Protein AF-A0A1A2GFK9-F1 (afdb_monomer)

Structure (mmCIF, N/CA/C/O backbone):
data_AF-A0A1A2GFK9-F1
#
_entry.id   AF-A0A1A2GFK9-F1
#
loop_
_atom_site.group_PDB
_atom_site.id
_atom_site.type_symbol
_atom_site.label_atom_id
_atom_site.label_alt_id
_atom_site.label_comp_id
_atom_site.label_asym_id
_atom_site.label_entity_id
_atom_site.label_seq_id
_atom_site.pdbx_PDB_ins_code
_atom_site.Cartn_x
_atom_site.Cartn_y
_atom_site.Cartn_z
_atom_site.occupancy
_atom_site.B_iso_or_equiv
_atom_site.auth_seq_id
_atom_site.auth_comp_id
_atom_site.auth_asym_id
_atom_site.auth_atom_id
_atom_site.pdbx_PDB_model_num
ATOM 1 N N . MET A 1 1 ? -21.439 -13.244 28.074 1.00 65.25 1 MET A N 1
ATOM 2 C CA . MET A 1 1 ? -20.903 -12.608 26.851 1.00 65.25 1 MET A CA 1
ATOM 3 C C . MET A 1 1 ? -19.405 -12.478 27.028 1.00 65.25 1 MET A C 1
ATOM 5 O O . MET A 1 1 ? -18.989 -12.211 28.148 1.00 65.25 1 MET A O 1
ATOM 9 N N . THR A 1 2 ? -18.615 -12.707 25.981 1.00 81.94 2 THR A N 1
ATOM 10 C CA . THR A 1 2 ? -17.167 -12.462 26.024 1.00 81.94 2 THR A CA 1
ATOM 11 C C . THR A 1 2 ? -16.926 -10.950 25.992 1.00 81.94 2 THR A C 1
ATOM 13 O O . THR A 1 2 ? -17.477 -10.298 25.099 1.00 81.94 2 THR A O 1
ATOM 16 N N . PRO A 1 3 ? -16.172 -10.377 26.947 1.00 92.81 3 PRO A N 1
ATOM 17 C CA . PRO A 1 3 ? -15.780 -8.974 26.890 1.00 92.81 3 PRO A CA 1
ATOM 18 C C . PRO A 1 3 ? -15.012 -8.654 25.603 1.00 92.81 3 PRO A C 1
ATOM 20 O O . PRO A 1 3 ? -14.296 -9.499 25.069 1.00 92.81 3 PRO A O 1
ATOM 23 N N . ALA A 1 4 ? -15.174 -7.440 25.095 1.00 95.44 4 ALA A N 1
ATOM 24 C CA . ALA A 1 4 ? -14.410 -6.935 23.963 1.00 95.44 4 ALA A CA 1
ATOM 25 C C . ALA A 1 4 ? -13.026 -6.449 24.413 1.00 95.44 4 ALA A C 1
ATOM 27 O O . ALA A 1 4 ? -12.866 -5.985 25.542 1.00 95.44 4 ALA A O 1
ATOM 28 N N . ASP A 1 5 ? -12.043 -6.480 23.519 1.00 94.12 5 ASP A N 1
ATOM 29 C CA . ASP A 1 5 ? -10.728 -5.887 23.777 1.00 94.12 5 ASP A CA 1
ATOM 30 C C . ASP A 1 5 ? -10.795 -4.365 23.647 1.00 94.12 5 ASP A C 1
ATOM 32 O O . ASP A 1 5 ? -10.234 -3.630 24.460 1.00 94.12 5 ASP A O 1
ATOM 36 N N . VAL A 1 6 ? -11.539 -3.882 22.645 1.00 95.31 6 VAL A N 1
ATOM 37 C CA . VAL A 1 6 ? -11.776 -2.456 22.413 1.00 95.31 6 VAL A CA 1
ATOM 38 C C . VAL A 1 6 ? -13.261 -2.199 22.197 1.00 95.31 6 VAL A C 1
ATOM 40 O O . VAL A 1 6 ? -13.920 -2.876 21.410 1.00 95.31 6 VAL A O 1
ATOM 43 N N . VAL A 1 7 ? -13.782 -1.165 22.851 1.00 95.75 7 VAL A N 1
ATOM 44 C CA . VAL A 1 7 ? -15.099 -0.598 22.545 1.00 95.75 7 VAL A CA 1
ATOM 45 C C . VAL A 1 7 ? -14.921 0.857 22.155 1.00 95.75 7 VAL A C 1
ATOM 47 O O . VAL A 1 7 ? -14.461 1.660 22.962 1.00 95.75 7 VAL A O 1
ATOM 50 N N . VAL A 1 8 ? -15.330 1.221 20.942 1.00 93.31 8 VAL A N 1
ATOM 51 C CA . VAL A 1 8 ? -15.498 2.629 20.568 1.00 93.31 8 VAL A CA 1
ATOM 52 C C . VAL A 1 8 ? -16.952 2.997 20.815 1.00 93.31 8 VAL A C 1
ATOM 54 O O . VAL A 1 8 ? -17.846 2.336 20.293 1.00 93.31 8 VAL A O 1
ATOM 57 N N . ARG A 1 9 ? -17.202 4.039 21.604 1.00 93.62 9 ARG A N 1
ATOM 58 C CA . ARG A 1 9 ? -18.549 4.511 21.951 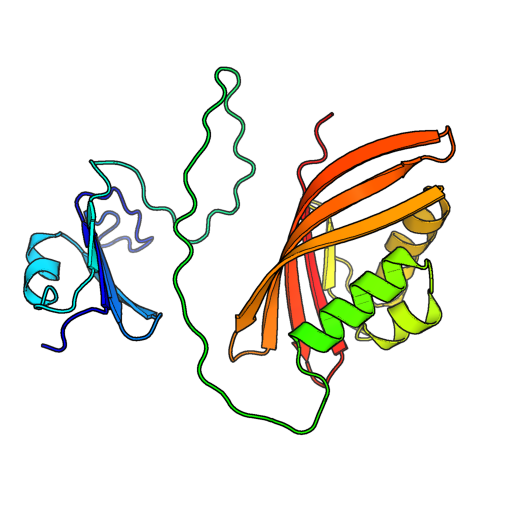1.00 93.62 9 ARG A CA 1
ATOM 59 C C . ARG A 1 9 ? -18.758 5.961 21.556 1.00 93.62 9 ARG A C 1
ATOM 61 O O . ARG A 1 9 ? -17.793 6.669 21.274 1.00 93.62 9 ARG A O 1
ATOM 68 N N . ASN A 1 10 ? -20.013 6.409 21.610 1.00 88.81 10 ASN A N 1
ATOM 69 C CA . ASN A 1 10 ? -20.390 7.785 21.288 1.00 88.81 10 ASN A CA 1
ATOM 70 C C . ASN A 1 10 ? -19.894 8.193 19.887 1.00 88.81 10 ASN A C 1
ATOM 72 O O . ASN A 1 10 ? -19.411 9.299 19.663 1.00 88.81 10 ASN A O 1
ATOM 76 N N . ALA A 1 11 ? -19.940 7.251 18.950 1.00 86.75 11 ALA A N 1
ATOM 77 C CA . ALA A 1 11 ? -19.492 7.425 17.582 1.00 86.75 11 ALA A CA 1
ATOM 78 C C . ALA A 1 11 ? -20.672 7.752 16.665 1.00 86.75 11 ALA A C 1
ATOM 80 O O . ALA A 1 11 ? -21.832 7.516 16.991 1.00 86.75 11 ALA A O 1
ATOM 81 N N . ARG A 1 12 ? -20.377 8.259 15.470 1.00 83.44 12 ARG A N 1
ATOM 82 C CA . ARG A 1 12 ? -21.336 8.272 14.365 1.00 83.44 12 ARG A CA 1
ATOM 83 C C . ARG A 1 12 ? -20.878 7.304 13.283 1.00 83.44 12 ARG A C 1
ATOM 85 O O . ARG A 1 12 ? -20.050 7.687 12.457 1.00 83.44 12 ARG A O 1
ATOM 92 N N . ILE A 1 13 ? -21.417 6.090 13.280 1.00 82.62 13 ILE A N 1
ATOM 93 C CA . ILE A 1 13 ? -21.039 5.009 12.360 1.00 82.62 13 ILE A CA 1
ATOM 94 C C . ILE A 1 13 ? -22.129 4.845 11.301 1.00 82.62 13 ILE A C 1
ATOM 96 O O . ILE A 1 13 ? -23.311 4.804 11.640 1.00 82.62 13 ILE A O 1
ATOM 100 N N . TYR A 1 14 ? -21.741 4.741 10.028 1.00 80.75 14 TYR A N 1
ATOM 101 C CA . TYR A 1 14 ? -22.627 4.256 8.968 1.00 80.75 14 TYR A CA 1
ATOM 102 C C . TYR A 1 14 ? -22.364 2.765 8.744 1.00 80.75 14 TYR A C 1
ATOM 104 O O . TYR A 1 14 ? -21.220 2.355 8.537 1.00 80.75 14 TYR A O 1
ATOM 112 N N . THR A 1 15 ? -23.403 1.943 8.839 1.00 75.75 15 THR A N 1
ATOM 113 C CA . THR A 1 15 ? -23.264 0.478 8.811 1.00 75.75 15 THR A CA 1
ATOM 114 C C . THR A 1 15 ? -23.385 -0.098 7.400 1.00 75.75 15 THR A C 1
ATOM 116 O O . THR A 1 15 ? -22.891 -1.199 7.175 1.00 75.75 15 THR A O 1
ATOM 119 N N . GLY A 1 16 ? -24.025 0.621 6.469 1.00 67.44 16 GLY A N 1
ATOM 120 C CA . GLY A 1 16 ? -24.413 0.105 5.152 1.00 67.44 16 GLY A CA 1
ATOM 121 C C . GLY A 1 16 ? -25.602 -0.867 5.170 1.00 67.44 16 GLY A C 1
ATOM 122 O O . GLY A 1 16 ? -26.035 -1.292 4.106 1.00 67.44 16 GLY A O 1
ATOM 123 N N . ASP A 1 17 ? -26.145 -1.202 6.346 1.00 71.75 17 ASP A N 1
ATOM 124 C CA . ASP A 1 17 ? -27.351 -2.023 6.503 1.00 71.75 17 ASP A CA 1
ATOM 125 C C . ASP A 1 17 ? -28.600 -1.132 6.342 1.00 71.75 17 ASP A C 1
ATOM 127 O O . ASP A 1 17 ? -28.802 -0.239 7.172 1.00 71.75 17 ASP A O 1
ATOM 131 N N . PRO A 1 18 ? -29.464 -1.348 5.329 1.00 69.56 18 PRO A N 1
ATOM 132 C CA . PRO A 1 18 ? -30.690 -0.568 5.157 1.00 69.56 18 PRO A CA 1
ATOM 133 C C . PRO A 1 18 ? -31.637 -0.629 6.362 1.00 69.56 18 PRO A C 1
ATOM 135 O O . PRO A 1 18 ? -32.368 0.328 6.607 1.00 69.56 18 PRO A O 1
ATOM 138 N N . ALA A 1 19 ? -31.628 -1.727 7.127 1.00 77.19 19 ALA A N 1
ATOM 139 C CA . ALA A 1 19 ? -32.468 -1.884 8.311 1.00 77.19 19 ALA A CA 1
ATOM 140 C C . ALA A 1 19 ? -31.928 -1.105 9.520 1.00 77.19 19 ALA A C 1
ATOM 142 O O . ALA A 1 19 ? -32.693 -0.719 10.404 1.00 77.19 19 ALA A O 1
ATOM 143 N N . ARG A 1 20 ? -30.612 -0.872 9.572 1.00 75.31 20 ARG A N 1
ATOM 144 C CA . ARG A 1 20 ? -29.926 -0.177 10.671 1.00 75.31 20 ARG A CA 1
ATOM 145 C C . ARG A 1 20 ? -28.771 0.669 10.141 1.00 75.31 20 ARG A C 1
ATOM 147 O O . ARG A 1 20 ? -27.622 0.359 10.443 1.00 75.31 20 ARG A O 1
ATOM 154 N N . PRO A 1 21 ? -29.034 1.755 9.395 1.00 79.81 21 PRO A N 1
ATOM 155 C CA . PRO A 1 21 ? -28.000 2.498 8.667 1.00 79.81 21 PRO A CA 1
ATOM 156 C C . PRO A 1 21 ? -27.009 3.230 9.579 1.00 79.81 21 PRO A C 1
ATOM 158 O O . PRO A 1 21 ? -25.920 3.600 9.137 1.00 79.81 21 PRO A O 1
ATOM 161 N N . HIS A 1 22 ? -27.361 3.437 10.849 1.00 86.38 22 HIS A N 1
ATOM 162 C CA . HIS A 1 22 ? -26.556 4.170 11.816 1.00 86.38 22 HIS A CA 1
ATOM 163 C C . HIS A 1 22 ? -26.317 3.361 13.088 1.00 86.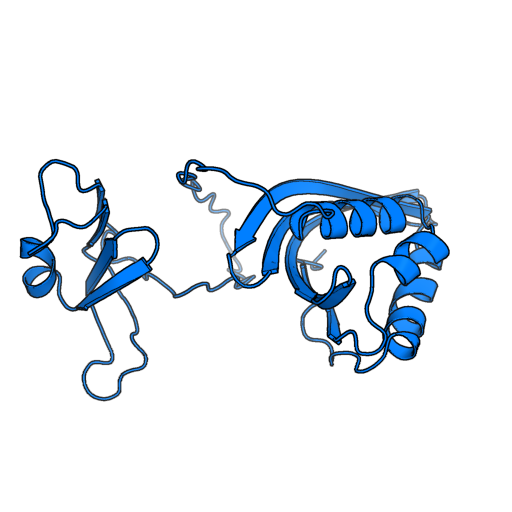38 22 HIS A C 1
ATOM 165 O O . HIS A 1 22 ? -27.209 2.668 13.568 1.00 86.38 22 HIS A O 1
ATOM 171 N N . ALA A 1 23 ? -25.121 3.512 13.652 1.00 90.06 23 ALA A N 1
ATOM 172 C CA . ALA A 1 23 ? -24.728 2.946 14.938 1.00 90.06 23 ALA A CA 1
ATOM 173 C C . ALA A 1 23 ? -23.913 3.966 15.747 1.00 90.06 23 ALA A C 1
ATOM 175 O O . ALA A 1 23 ? -23.316 4.889 15.177 1.00 90.06 23 ALA A O 1
ATOM 176 N N . SER A 1 24 ? -23.893 3.800 17.072 1.00 93.00 24 SER A N 1
ATOM 177 C CA . SER A 1 24 ? -23.182 4.699 17.990 1.00 93.00 24 SER A CA 1
ATOM 178 C C . SER A 1 24 ? -22.017 4.058 18.735 1.00 93.00 24 SER A C 1
ATOM 180 O O . SER A 1 24 ? -21.273 4.756 19.429 1.00 93.00 24 SER A O 1
ATOM 182 N N . ALA A 1 25 ? -21.806 2.756 18.561 1.00 94.69 25 ALA A N 1
ATOM 183 C CA . ALA A 1 25 ? -20.676 2.043 19.117 1.00 94.69 25 ALA A CA 1
ATOM 184 C C . ALA A 1 25 ? -20.242 0.855 18.243 1.00 94.69 25 ALA A C 1
ATOM 186 O O . ALA A 1 25 ? -21.000 0.336 17.419 1.00 94.69 25 ALA A O 1
ATOM 187 N N . VAL A 1 26 ? -19.001 0.419 18.449 1.00 92.88 26 VAL A N 1
ATOM 188 C CA . VAL A 1 26 ? -18.439 -0.809 17.882 1.00 92.88 26 VAL A CA 1
ATOM 189 C C . VAL A 1 26 ? -17.633 -1.549 18.948 1.00 92.88 26 VAL A C 1
ATOM 191 O O . VAL A 1 26 ? -16.878 -0.929 19.698 1.00 92.88 26 VAL A O 1
ATOM 194 N N . ALA A 1 27 ? -17.813 -2.866 19.016 1.00 93.81 27 ALA A N 1
ATOM 195 C CA . ALA A 1 27 ? -17.027 -3.780 19.831 1.00 93.81 27 ALA A CA 1
ATOM 196 C C . ALA A 1 27 ? -16.044 -4.544 18.940 1.00 93.81 27 ALA A C 1
ATOM 198 O O . ALA A 1 27 ? -16.416 -5.018 17.861 1.00 93.81 27 ALA A O 1
ATOM 199 N N . ILE A 1 28 ? -14.800 -4.646 19.399 1.00 92.19 28 ILE A N 1
ATOM 200 C CA . ILE A 1 28 ? -13.711 -5.343 18.725 1.00 92.19 28 ILE A CA 1
ATOM 201 C C . ILE A 1 28 ? -13.166 -6.395 19.687 1.00 92.19 28 ILE A C 1
ATOM 203 O O . ILE A 1 28 ? -12.793 -6.066 20.815 1.00 92.19 28 ILE A O 1
ATOM 207 N N . THR A 1 29 ? -13.121 -7.642 19.239 1.00 88.25 29 THR A N 1
ATOM 208 C CA . THR A 1 29 ? -12.579 -8.779 19.990 1.00 88.25 29 THR A CA 1
ATOM 209 C C . THR A 1 29 ? -11.643 -9.544 19.069 1.00 88.25 29 THR A C 1
ATOM 211 O O . THR A 1 29 ? -12.015 -9.827 17.932 1.00 88.25 29 THR A O 1
ATOM 214 N N . ASP A 1 30 ? -10.441 -9.852 19.540 1.00 85.19 30 ASP A N 1
ATOM 215 C CA . ASP A 1 30 ? -9.380 -10.531 18.796 1.00 85.19 30 ASP A CA 1
ATOM 216 C C . ASP A 1 30 ? -9.088 -9.860 17.439 1.00 85.19 30 ASP A C 1
ATOM 218 O O . ASP A 1 30 ? -9.040 -10.480 16.380 1.00 85.19 30 ASP A O 1
ATOM 222 N N . GLY A 1 31 ? -9.025 -8.522 17.453 1.00 79.56 31 GLY A N 1
ATOM 223 C CA . GLY A 1 31 ? -8.810 -7.700 16.255 1.00 79.56 31 GLY A CA 1
ATOM 224 C C . GLY A 1 31 ? -9.985 -7.648 15.266 1.00 79.56 31 GLY A C 1
ATOM 225 O O . GLY A 1 31 ? -9.900 -6.936 14.267 1.00 79.56 31 GLY A O 1
ATOM 226 N N . GLN A 1 32 ? -11.095 -8.340 15.532 1.00 76.62 32 GLN A N 1
ATOM 227 C CA . GLN A 1 32 ? -12.268 -8.398 14.656 1.00 76.62 32 GLN A CA 1
ATOM 228 C C . GLN A 1 32 ? -13.417 -7.550 15.194 1.00 76.62 32 GLN A C 1
ATOM 230 O O . GLN A 1 32 ? -13.685 -7.531 16.394 1.00 76.62 32 GLN A O 1
ATOM 235 N N . ILE A 1 33 ? -14.156 -6.882 14.304 1.00 87.50 33 ILE A N 1
ATOM 236 C CA . ILE A 1 33 ? -15.403 -6.203 14.676 1.00 87.50 33 ILE A CA 1
ATOM 237 C C . ILE A 1 33 ? -16.456 -7.267 14.998 1.00 87.50 33 ILE A C 1
ATOM 239 O O . ILE A 1 33 ? -16.983 -7.922 14.101 1.00 87.50 33 ILE A O 1
ATOM 243 N N . THR A 1 34 ? -16.789 -7.421 16.277 1.00 88.94 34 THR A N 1
ATOM 244 C CA . THR A 1 34 ? -17.745 -8.433 16.748 1.00 88.94 34 THR A CA 1
ATOM 245 C C . THR A 1 34 ? -19.162 -7.897 16.882 1.00 88.94 34 THR A C 1
ATOM 247 O O . THR A 1 34 ? -20.121 -8.668 16.820 1.00 88.94 34 THR A O 1
ATOM 250 N N . LYS A 1 35 ? -19.326 -6.577 17.038 1.00 89.88 35 LYS A N 1
ATOM 251 C CA . LYS A 1 35 ? -20.646 -5.934 17.062 1.00 89.88 35 LYS A CA 1
ATOM 252 C C . LYS A 1 35 ? -20.580 -4.467 16.659 1.00 89.88 35 LYS A C 1
ATOM 254 O O . LYS A 1 35 ? -19.680 -3.756 17.087 1.00 89.88 35 LYS A O 1
ATOM 259 N N . VAL A 1 36 ? -21.569 -3.999 15.900 1.00 90.75 36 VAL A N 1
ATOM 260 C CA . VAL A 1 36 ? -21.775 -2.581 15.559 1.00 90.75 36 VAL A CA 1
ATOM 261 C C . VAL A 1 36 ? -23.232 -2.248 15.844 1.00 90.75 36 VAL A C 1
ATOM 263 O O . VAL A 1 36 ? -24.116 -2.834 15.226 1.00 90.75 36 VAL A O 1
ATOM 266 N N . ASP A 1 37 ? -23.490 -1.369 16.808 1.00 92.00 37 ASP A N 1
ATOM 267 C CA . ASP A 1 37 ? -24.853 -1.095 17.279 1.00 92.00 37 ASP A CA 1
ATOM 268 C C . ASP A 1 37 ? -24.912 0.211 18.095 1.00 92.00 37 ASP A C 1
ATOM 270 O O . ASP A 1 37 ? -23.973 1.013 18.089 1.00 92.00 37 ASP A O 1
ATOM 274 N N . SER A 1 38 ? -26.012 0.453 18.803 1.00 93.19 38 SER A N 1
ATOM 275 C CA . SER A 1 38 ? -26.069 1.473 19.843 1.00 93.19 38 SER A CA 1
ATOM 276 C C . SER A 1 38 ? -25.113 1.146 21.002 1.00 93.19 38 SER A C 1
ATOM 278 O O . SER A 1 38 ? -24.772 -0.016 21.250 1.00 93.19 38 SER A O 1
ATOM 280 N N . TYR A 1 39 ? -24.672 2.166 21.744 1.00 90.94 39 TYR A N 1
ATOM 281 C CA . TYR A 1 39 ? -23.835 1.937 22.923 1.00 90.94 39 TYR A CA 1
ATOM 282 C C . TYR A 1 39 ? -24.558 1.103 23.983 1.00 90.94 39 TYR A C 1
ATOM 284 O O . TYR A 1 39 ? -23.930 0.265 24.614 1.00 90.94 39 TYR A O 1
ATOM 292 N N . GLU A 1 40 ? -25.870 1.248 24.140 1.00 94.31 40 GLU A N 1
ATOM 293 C CA . GLU A 1 40 ? -26.672 0.450 25.074 1.00 94.31 40 GLU A CA 1
ATOM 294 C C . GLU A 1 40 ? -26.600 -1.046 24.737 1.00 94.31 40 GLU A C 1
ATOM 296 O O . GLU A 1 40 ? -26.471 -1.883 25.628 1.00 94.31 40 GLU A O 1
ATOM 301 N N . ALA A 1 41 ? -26.607 -1.387 23.446 1.00 91.12 41 ALA A N 1
ATOM 302 C CA . ALA A 1 41 ? -26.488 -2.762 22.972 1.00 91.12 41 ALA A CA 1
ATOM 303 C C . ALA A 1 41 ? -25.053 -3.322 23.057 1.00 91.12 41 ALA A C 1
ATOM 305 O O . ALA A 1 41 ? -24.870 -4.545 22.987 1.00 91.12 41 ALA A O 1
ATOM 306 N N . ILE A 1 42 ? -24.047 -2.450 23.188 1.00 94.38 42 ILE A N 1
ATOM 307 C CA . ILE A 1 42 ? -22.618 -2.791 23.286 1.00 94.38 42 ILE A CA 1
ATOM 308 C C . ILE A 1 42 ? -22.087 -2.706 24.723 1.00 94.38 42 ILE A C 1
ATOM 310 O O . ILE A 1 42 ? -21.125 -3.394 25.046 1.00 94.38 42 ILE A O 1
ATOM 314 N N . ALA A 1 43 ? -22.732 -1.958 25.617 1.00 93.81 43 ALA A N 1
ATOM 315 C CA . ALA A 1 43 ? -22.343 -1.829 27.020 1.00 93.81 43 ALA A CA 1
ATOM 316 C C . ALA A 1 43 ? -22.105 -3.182 27.730 1.00 93.81 43 ALA A C 1
ATOM 318 O O . ALA A 1 43 ? -21.133 -3.268 28.477 1.00 93.81 43 ALA A O 1
ATOM 319 N N . PRO A 1 44 ? -22.869 -4.266 27.456 1.00 95.31 44 PRO A N 1
ATOM 320 C CA . PRO A 1 44 ? -22.602 -5.588 28.037 1.00 95.31 44 PRO A CA 1
ATOM 321 C C . PRO A 1 44 ? -21.276 -6.246 27.618 1.00 95.31 44 PRO A C 1
ATOM 323 O O . PRO A 1 44 ? -20.882 -7.245 28.212 1.00 95.31 44 PRO A O 1
ATOM 326 N N . TYR A 1 45 ? -20.610 -5.730 26.582 1.00 92.50 45 TYR A N 1
ATOM 327 C CA . TYR A 1 45 ? -19.309 -6.207 26.105 1.00 92.50 45 TYR A CA 1
ATOM 328 C C . TYR A 1 45 ? -18.140 -5.483 26.788 1.00 92.50 45 TYR A C 1
ATOM 330 O O . TYR A 1 45 ? -16.992 -5.843 26.551 1.00 92.50 45 TYR A O 1
ATOM 338 N N . VAL A 1 46 ? -18.402 -4.471 27.622 1.00 95.31 46 VAL A N 1
ATOM 339 C CA . VAL A 1 46 ? -17.366 -3.772 28.389 1.00 95.31 46 VAL A CA 1
ATOM 340 C C . VAL A 1 46 ? -17.072 -4.561 29.665 1.00 95.31 46 VAL A C 1
ATOM 342 O O . VAL A 1 46 ? -17.901 -4.618 30.571 1.00 95.31 46 VAL A O 1
ATOM 345 N N . GLY A 1 47 ? -15.892 -5.175 29.728 1.00 93.56 47 GLY A N 1
ATOM 346 C CA . GLY A 1 47 ? -15.339 -5.819 30.920 1.00 93.5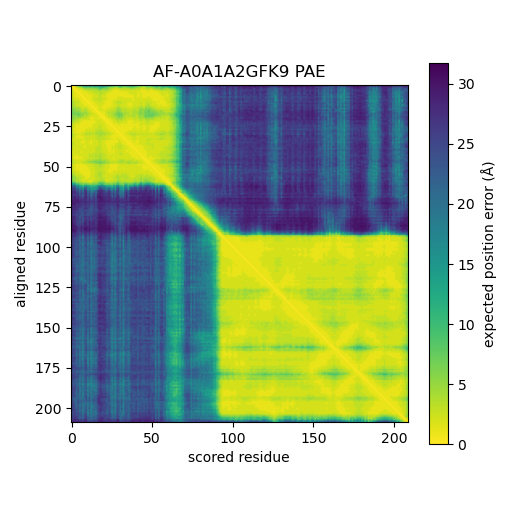6 47 GLY A CA 1
ATOM 347 C C . GLY A 1 47 ? -14.152 -5.048 31.500 1.00 93.56 47 GLY A C 1
ATOM 348 O O . GLY A 1 47 ? -13.762 -4.002 30.986 1.00 93.56 47 GLY A O 1
ATOM 349 N N . GLU A 1 48 ? -13.549 -5.585 32.562 1.00 93.00 48 GLU A N 1
ATOM 350 C CA . GLU A 1 48 ? -12.426 -4.947 33.274 1.00 93.00 48 GLU A CA 1
ATOM 351 C C . GLU A 1 48 ? -11.196 -4.699 32.386 1.00 93.00 48 GLU A C 1
ATOM 353 O O . GLU A 1 48 ? -10.485 -3.715 32.576 1.00 93.00 48 GLU A O 1
ATOM 358 N N . SER A 1 49 ? -10.958 -5.565 31.397 1.00 91.56 49 SER A N 1
ATOM 359 C CA . SER A 1 49 ? -9.841 -5.458 30.450 1.00 91.56 49 SER A CA 1
ATOM 360 C C . SER A 1 49 ? -10.180 -4.690 29.169 1.00 91.56 49 SER A C 1
ATOM 362 O O . SER A 1 49 ? -9.302 -4.491 28.331 1.00 91.56 49 SER A O 1
ATOM 364 N N . THR A 1 50 ? -11.433 -4.264 28.986 1.00 95.94 50 THR A N 1
ATOM 365 C CA . THR A 1 50 ? -11.866 -3.594 27.759 1.00 95.94 50 THR A CA 1
ATOM 366 C C . THR A 1 50 ? -11.332 -2.170 27.709 1.00 95.94 50 THR A C 1
ATOM 368 O O . THR A 1 50 ? -11.668 -1.321 28.538 1.00 95.94 50 THR A O 1
ATOM 371 N N . ARG A 1 51 ? -10.572 -1.848 26.665 1.00 95.88 51 ARG A N 1
ATOM 372 C CA . ARG A 1 51 ? -10.189 -0.469 26.376 1.00 95.88 51 ARG A CA 1
ATOM 373 C C . ARG A 1 51 ? -11.367 0.273 25.752 1.00 95.88 51 ARG A C 1
ATOM 375 O O . ARG A 1 51 ? -11.743 0.028 24.607 1.00 95.88 51 ARG A O 1
ATOM 382 N N . VAL A 1 52 ? -11.922 1.231 26.484 1.00 94.94 52 VAL A N 1
ATOM 383 C CA . VAL A 1 52 ? -13.014 2.075 25.982 1.00 94.94 52 VAL A CA 1
ATOM 384 C C . VAL A 1 52 ? -12.453 3.349 25.350 1.00 94.94 52 VAL A C 1
ATOM 386 O O . VAL A 1 52 ? -11.713 4.099 25.983 1.00 94.94 52 VAL A O 1
ATOM 389 N N . ILE A 1 53 ? -12.830 3.610 24.101 1.00 90.00 53 ILE A N 1
ATOM 390 C CA . ILE A 1 53 ? -12.502 4.819 23.343 1.00 90.00 53 ILE A CA 1
ATOM 391 C C . ILE A 1 53 ? -13.785 5.632 23.177 1.00 90.00 53 ILE A C 1
ATOM 393 O O . ILE A 1 53 ? -14.757 5.171 22.580 1.00 90.00 53 ILE A O 1
ATOM 397 N N . ASP A 1 54 ? -13.800 6.855 23.696 1.00 88.62 54 ASP A N 1
ATOM 398 C CA . ASP A 1 54 ? -14.915 7.778 23.495 1.00 88.62 54 ASP A CA 1
ATOM 399 C C . ASP A 1 54 ? -14.688 8.604 22.226 1.00 88.62 54 ASP A C 1
ATOM 401 O O . ASP A 1 54 ? -13.758 9.407 22.154 1.00 88.62 54 ASP A O 1
ATOM 405 N N . ALA A 1 55 ? -15.534 8.412 21.216 1.00 78.00 55 ALA A N 1
ATOM 406 C CA . ALA A 1 55 ? -15.443 9.149 19.963 1.00 78.00 55 ALA A CA 1
ATOM 407 C C . ALA A 1 55 ? -16.024 10.571 20.057 1.00 78.00 55 ALA A C 1
ATOM 409 O O . ALA A 1 55 ? -15.899 11.325 19.097 1.00 78.00 55 ALA A O 1
ATOM 410 N N . GLN A 1 56 ? -16.633 10.976 21.181 1.00 84.94 56 GLN A N 1
ATOM 411 C CA . GLN A 1 56 ? -17.121 12.345 21.413 1.00 84.94 56 GLN A CA 1
ATOM 412 C C . GLN A 1 56 ? -18.081 12.865 20.322 1.00 84.94 56 GLN A C 1
ATOM 414 O O . GLN A 1 56 ? -18.009 14.018 19.899 1.00 84.94 56 GLN A O 1
ATOM 419 N N . GLY A 1 57 ? -18.951 12.001 19.802 1.00 76.31 57 GLY A N 1
ATOM 420 C CA . GLY A 1 57 ? -19.876 12.305 18.708 1.00 76.31 57 GLY A CA 1
ATOM 421 C C . GLY A 1 57 ? -19.214 12.410 17.328 1.00 76.31 57 GLY A C 1
ATOM 422 O O . GLY A 1 57 ? -19.874 12.790 16.353 1.00 76.31 57 GLY A O 1
ATOM 423 N N . ARG A 1 58 ? -17.918 12.101 17.206 1.00 64.88 58 ARG A N 1
ATOM 424 C CA . ARG A 1 58 ? -17.187 12.128 15.932 1.00 64.88 58 ARG A CA 1
ATOM 425 C C . ARG A 1 58 ? -17.518 10.895 15.094 1.00 64.88 58 ARG A C 1
ATOM 427 O O . ARG A 1 58 ? -17.972 9.860 15.588 1.00 64.88 58 ARG A O 1
ATOM 434 N N . ARG A 1 59 ? -17.339 11.028 13.781 1.00 76.56 59 ARG A N 1
ATOM 435 C CA . ARG A 1 59 ? -17.605 9.949 12.830 1.00 76.56 59 ARG A CA 1
ATOM 436 C C . ARG A 1 59 ? -16.503 8.894 12.910 1.00 76.56 59 ARG A C 1
ATOM 438 O O . ARG A 1 59 ? -15.328 9.231 12.862 1.00 76.56 59 ARG A O 1
ATOM 445 N N . VAL A 1 60 ? -16.911 7.632 12.989 1.00 69.69 60 VAL A N 1
ATOM 446 C CA . VAL A 1 60 ? -16.033 6.476 12.793 1.00 69.69 60 VAL A CA 1
ATOM 447 C C . VAL A 1 60 ? -16.332 5.950 11.399 1.00 69.69 60 VAL A C 1
ATOM 449 O O . VAL A 1 60 ? -17.460 5.537 11.119 1.00 69.69 60 VAL A O 1
ATOM 452 N N . VAL A 1 61 ? -15.346 6.031 10.511 1.00 65.12 61 VAL A N 1
ATOM 453 C CA . VAL A 1 61 ? -15.468 5.534 9.140 1.00 65.12 61 VAL A CA 1
ATOM 454 C C . VAL A 1 61 ? -14.722 4.213 9.038 1.00 65.12 61 VAL A C 1
ATOM 456 O O . VAL A 1 61 ? -13.620 4.083 9.568 1.00 65.12 61 VAL A O 1
ATOM 459 N N . ARG A 1 62 ? -15.324 3.221 8.373 1.00 54.84 62 ARG A N 1
ATOM 460 C CA . ARG A 1 62 ? -14.611 1.985 8.034 1.00 54.84 62 ARG A CA 1
ATOM 461 C C . ARG A 1 62 ? -13.477 2.340 7.091 1.00 54.84 62 ARG A C 1
ATOM 463 O O . ARG A 1 62 ? -13.779 2.760 5.981 1.00 54.84 62 ARG A O 1
ATOM 470 N N . GLY A 1 63 ? -12.233 2.163 7.544 1.00 52.19 63 GLY A N 1
ATOM 471 C CA . GLY A 1 63 ? -11.036 2.137 6.699 1.00 52.19 63 GLY A CA 1
ATOM 472 C C . GLY A 1 63 ? -11.053 3.145 5.556 1.00 52.19 63 GLY A C 1
ATOM 473 O O . GLY A 1 63 ? -10.754 2.782 4.424 1.00 52.19 63 GLY A O 1
ATOM 474 N N . LEU A 1 64 ? -11.467 4.382 5.834 1.00 44.09 64 LEU A N 1
ATOM 475 C CA . LEU A 1 64 ? -11.403 5.446 4.853 1.00 44.09 64 LEU A CA 1
ATOM 476 C C . LEU A 1 64 ? -9.988 5.984 4.931 1.00 44.09 64 LEU A C 1
ATOM 478 O O . LEU A 1 64 ? -9.688 6.854 5.746 1.00 44.09 64 LEU A O 1
ATOM 482 N N . ASN A 1 65 ? -9.113 5.425 4.108 1.00 50.22 65 ASN A N 1
ATOM 483 C CA . ASN A 1 65 ? -7.941 6.164 3.691 1.00 50.22 65 ASN A CA 1
ATOM 484 C C . ASN A 1 65 ? -8.399 7.162 2.619 1.00 50.22 65 ASN A C 1
ATOM 486 O O . ASN A 1 65 ? -8.161 6.963 1.433 1.00 50.22 65 ASN A O 1
ATOM 490 N N . ASP A 1 66 ? -9.169 8.170 3.039 1.00 45.53 66 ASP A N 1
ATOM 491 C CA . ASP A 1 66 ? -9.423 9.332 2.199 1.00 45.53 66 ASP A CA 1
ATOM 492 C C . ASP A 1 66 ? -8.317 10.337 2.490 1.00 45.53 66 ASP A C 1
ATOM 494 O O . ASP A 1 66 ? -8.215 10.889 3.589 1.00 45.53 66 ASP A O 1
ATOM 498 N N . SER A 1 67 ? -7.565 10.665 1.451 1.00 38.84 67 SER A N 1
ATOM 499 C CA . SER A 1 67 ? -6.970 11.981 1.271 1.00 38.84 67 SER A CA 1
ATOM 500 C C . SER A 1 67 ? -8.090 13.032 1.115 1.00 38.84 67 SER A C 1
ATOM 502 O O . SER A 1 67 ? -8.307 13.601 0.046 1.00 38.84 67 SER A O 1
ATOM 504 N N . LEU A 1 68 ? -8.865 13.278 2.183 1.00 39.44 68 LEU A N 1
ATOM 505 C CA . LEU A 1 68 ? -9.948 14.266 2.186 1.00 39.44 68 LEU A CA 1
ATOM 506 C C . LEU A 1 68 ? -9.384 15.661 2.486 1.00 39.44 68 LEU A C 1
ATOM 508 O O . LEU A 1 68 ? -8.965 15.956 3.605 1.00 39.44 68 LEU A O 1
ATOM 512 N N . ARG A 1 69 ? -9.418 16.545 1.484 1.00 35.06 69 ARG A N 1
ATOM 513 C CA . ARG A 1 69 ? -9.053 17.961 1.625 1.00 35.06 69 ARG A CA 1
ATOM 514 C C . ARG A 1 69 ? -10.054 18.714 2.511 1.00 35.06 69 ARG A C 1
ATOM 516 O O . ARG A 1 69 ? -11.245 18.747 2.210 1.00 35.06 69 ARG A O 1
ATOM 523 N N . PHE A 1 70 ? -9.545 19.439 3.508 1.00 28.38 70 PHE A N 1
ATOM 524 C CA . PHE A 1 70 ? -10.168 20.669 4.003 1.00 28.38 70 PHE A CA 1
ATOM 525 C C . PHE A 1 70 ? -9.349 21.849 3.470 1.00 28.38 70 PHE A C 1
ATOM 527 O O . PHE A 1 70 ? -8.162 21.975 3.767 1.00 28.38 70 PHE A O 1
ATOM 534 N N . VAL A 1 71 ? -9.964 22.725 2.672 1.00 40.91 71 VAL A N 1
ATOM 535 C CA . VAL A 1 71 ? -9.380 24.043 2.394 1.00 40.91 71 VAL A CA 1
ATOM 536 C C . VAL A 1 71 ? -9.590 24.876 3.656 1.00 40.91 71 VAL A C 1
ATOM 538 O O . VAL A 1 71 ? -10.670 25.417 3.875 1.00 40.91 71 VAL A O 1
ATOM 541 N N . GLY A 1 72 ? -8.564 24.916 4.506 1.00 35.00 72 GLY A N 1
ATOM 542 C CA . GLY A 1 72 ? -8.500 25.767 5.693 1.00 35.00 72 GLY A CA 1
ATOM 543 C C . GLY A 1 72 ? -8.269 25.002 6.997 1.00 35.00 72 GLY A C 1
ATOM 544 O O . GLY A 1 72 ? -9.182 24.371 7.521 1.00 35.00 72 GLY A O 1
ATOM 545 N N . GLY A 1 73 ? -7.064 25.155 7.553 1.00 30.80 73 GLY A N 1
ATOM 546 C CA . GLY A 1 73 ? -6.727 24.789 8.932 1.00 30.80 73 GLY A CA 1
ATOM 547 C C . GLY A 1 73 ? -5.951 23.480 9.056 1.00 30.80 73 GLY A C 1
ATOM 548 O O . GLY A 1 73 ? -6.464 22.405 8.769 1.00 30.80 73 GLY A O 1
ATOM 549 N N . HIS A 1 74 ? -4.704 23.579 9.515 1.00 32.28 74 HIS A N 1
ATOM 550 C CA . HIS A 1 74 ? -3.884 22.430 9.887 1.00 32.28 74 HIS A CA 1
ATOM 551 C C . HIS A 1 74 ? -4.528 21.721 11.086 1.00 32.28 74 HIS A C 1
ATOM 553 O O . HIS A 1 74 ? -4.765 22.357 12.114 1.00 32.28 74 HIS A O 1
ATOM 559 N N . TYR A 1 75 ? -4.755 20.411 10.988 1.00 35.34 75 TYR A N 1
ATOM 560 C CA . TYR A 1 75 ? -5.122 19.582 12.133 1.00 35.34 75 TYR A CA 1
ATOM 561 C C . TYR A 1 75 ? -4.255 18.326 12.166 1.00 35.34 75 TYR A C 1
ATOM 563 O O . TYR A 1 75 ? -4.267 17.515 11.247 1.00 35.34 75 TYR A O 1
ATOM 571 N N . GLN A 1 76 ? -3.500 18.181 13.252 1.00 31.83 76 GLN A N 1
ATOM 572 C CA . GLN A 1 76 ? -2.692 17.008 13.554 1.00 31.83 76 GLN A CA 1
ATOM 573 C C . GLN A 1 76 ? -3.551 16.028 14.362 1.00 31.83 76 GLN A C 1
ATOM 575 O O . GLN A 1 76 ? -4.027 16.365 15.448 1.00 31.83 76 GLN A O 1
ATOM 580 N N . PHE A 1 77 ? -3.777 14.824 13.836 1.00 33.12 77 PHE A N 1
ATOM 581 C CA . PHE A 1 77 ? -4.437 13.752 14.580 1.00 33.12 77 PHE A CA 1
ATOM 582 C C . PHE A 1 77 ? -3.386 12.910 15.318 1.00 33.12 77 PHE A C 1
ATOM 584 O O . PHE A 1 77 ? -2.411 12.489 14.697 1.00 33.12 77 PHE A O 1
ATOM 591 N N . PRO A 1 78 ? -3.561 12.614 16.617 1.00 28.12 78 PRO A N 1
ATOM 592 C CA . PRO A 1 78 ? -2.764 11.588 17.270 1.00 28.12 78 PRO A CA 1
ATOM 593 C C . PRO A 1 78 ? -3.215 10.206 16.778 1.00 28.12 78 PRO A C 1
ATOM 595 O O . PRO A 1 78 ? -4.353 9.791 17.013 1.00 28.12 78 PRO A O 1
ATOM 598 N N . VAL A 1 79 ? -2.317 9.494 16.097 1.00 33.38 79 VAL A N 1
ATOM 599 C CA . VAL A 1 79 ? -2.481 8.076 15.757 1.00 33.38 79 VAL A CA 1
ATOM 600 C C . VAL A 1 79 ? -2.229 7.258 17.024 1.00 33.38 79 VAL A C 1
ATOM 602 O O . VAL A 1 79 ? -1.154 7.317 17.615 1.00 33.38 79 VAL A O 1
ATOM 605 N N . LEU A 1 80 ? -3.234 6.505 17.468 1.00 27.22 80 LEU A N 1
ATOM 606 C CA . LEU A 1 80 ? -3.085 5.513 18.530 1.00 27.22 80 LEU A CA 1
ATOM 607 C C . LEU A 1 80 ? -2.667 4.184 17.896 1.00 27.22 80 LEU A C 1
ATOM 609 O O . LEU A 1 80 ? -3.519 3.408 17.472 1.00 27.22 80 LEU A O 1
ATOM 613 N N . SER A 1 81 ? -1.363 3.916 17.847 1.00 32.59 81 SER A N 1
ATOM 614 C CA . SER A 1 81 ? -0.832 2.592 17.527 1.00 32.59 81 SER A CA 1
ATOM 615 C C . SER A 1 81 ? -0.981 1.676 18.744 1.00 32.59 81 SER A C 1
ATOM 617 O O . SER A 1 81 ? -0.556 1.994 19.856 1.00 32.59 81 SER A O 1
ATOM 619 N N . THR A 1 82 ? -1.673 0.548 18.591 1.00 31.92 82 THR A N 1
ATOM 620 C CA . THR A 1 82 ? -1.580 -0.576 19.539 1.00 31.92 82 THR A CA 1
ATOM 621 C C . THR A 1 82 ? -2.170 -1.832 18.915 1.00 31.92 82 THR A C 1
ATOM 623 O O . THR A 1 82 ? -3.363 -2.067 19.045 1.00 31.92 82 THR A O 1
ATOM 626 N N . LEU A 1 83 ? -1.322 -2.652 18.292 1.00 32.84 83 LEU A N 1
ATOM 627 C CA . LEU A 1 83 ? -1.483 -4.106 18.237 1.00 32.84 83 LEU A CA 1
ATOM 628 C C . LEU A 1 83 ? -0.085 -4.731 18.332 1.00 32.84 83 LEU A C 1
ATOM 630 O O . LEU A 1 83 ? 0.822 -4.361 17.592 1.00 32.84 83 LEU A O 1
ATOM 634 N N . ARG A 1 84 ? 0.094 -5.605 19.327 1.00 38.34 84 ARG A N 1
ATOM 635 C CA . ARG A 1 84 ? 1.300 -6.412 19.545 1.00 38.34 84 ARG A CA 1
ATOM 636 C C . ARG A 1 84 ? 1.177 -7.715 18.755 1.00 38.34 84 ARG A C 1
ATOM 638 O O . ARG A 1 84 ? 0.115 -8.328 18.762 1.00 38.34 84 ARG A O 1
ATOM 645 N N . GLU A 1 85 ? 2.279 -8.127 18.138 1.00 43.66 85 GLU A N 1
ATOM 646 C CA . GLU A 1 85 ? 2.452 -9.396 17.419 1.00 43.66 85 GLU A CA 1
ATOM 647 C C . GLU A 1 85 ? 2.380 -10.642 18.317 1.00 43.66 85 GLU A C 1
ATOM 649 O O . GLU A 1 85 ? 2.725 -10.604 19.501 1.00 43.66 85 GLU A O 1
ATOM 654 N N . SER A 1 86 ? 2.013 -11.782 17.714 1.00 31.72 86 SER A N 1
ATOM 655 C CA . SER A 1 86 ? 2.262 -13.143 18.222 1.00 31.72 86 SER A CA 1
ATOM 656 C C . SER A 1 86 ? 2.390 -14.168 17.066 1.00 31.72 86 SER A C 1
ATOM 658 O O . SER A 1 86 ? 1.403 -14.687 16.565 1.00 31.72 86 SER A O 1
ATOM 660 N N . THR A 1 87 ? 3.640 -14.387 16.639 1.00 39.09 87 THR A N 1
ATOM 661 C CA . THR A 1 87 ? 4.361 -15.570 16.084 1.00 39.09 87 THR A CA 1
ATOM 662 C C . THR A 1 87 ? 3.609 -16.797 15.488 1.00 39.09 87 THR A C 1
ATOM 664 O O . THR A 1 87 ? 2.914 -17.490 16.219 1.00 39.09 87 THR A O 1
ATOM 667 N N . MET A 1 88 ? 3.917 -17.238 14.241 1.00 31.25 88 MET A N 1
ATOM 668 C CA . MET A 1 88 ? 4.970 -18.244 13.894 1.00 31.25 88 MET A CA 1
ATOM 669 C C . MET A 1 88 ? 4.877 -18.857 12.457 1.00 31.25 88 MET A C 1
ATOM 671 O O . MET A 1 88 ? 3.958 -19.599 12.136 1.00 31.25 88 MET A O 1
ATOM 675 N N . ARG A 1 89 ? 5.928 -18.586 11.659 1.00 38.94 89 ARG A N 1
ATOM 676 C CA . ARG A 1 89 ? 6.627 -19.335 10.573 1.00 38.94 89 ARG A CA 1
ATOM 677 C C . ARG A 1 89 ? 5.892 -20.305 9.616 1.00 38.94 89 ARG A C 1
ATOM 679 O O . ARG A 1 89 ? 5.691 -21.478 9.921 1.00 38.94 89 ARG A O 1
ATOM 686 N N . THR A 1 90 ? 5.832 -19.888 8.351 1.00 36.97 90 THR A N 1
ATOM 687 C CA . THR A 1 90 ? 6.045 -20.727 7.153 1.00 36.97 90 THR A CA 1
ATOM 688 C C . THR A 1 90 ? 7.457 -20.487 6.598 1.00 36.97 90 THR A C 1
ATOM 690 O O . THR A 1 90 ? 7.985 -19.380 6.669 1.00 36.97 90 THR A O 1
ATOM 693 N N . VAL A 1 91 ? 8.117 -21.538 6.097 1.00 43.31 91 VAL A N 1
ATOM 694 C CA . VAL A 1 91 ? 9.470 -21.466 5.511 1.00 43.31 91 VAL A CA 1
ATOM 695 C C . VAL A 1 91 ? 9.353 -20.975 4.064 1.00 43.31 91 VAL A C 1
ATOM 697 O O . VAL A 1 91 ? 9.198 -21.758 3.135 1.00 43.31 91 VAL A O 1
ATOM 700 N N . GLY A 1 92 ? 9.367 -19.655 3.915 1.00 54.44 92 GLY A N 1
ATOM 701 C CA . GLY A 1 92 ? 9.367 -18.862 2.683 1.00 54.44 92 GLY A CA 1
ATOM 702 C C . GLY A 1 92 ? 9.469 -17.380 3.078 1.00 54.44 92 GLY A C 1
ATOM 703 O O . GLY A 1 92 ? 9.241 -17.073 4.253 1.00 54.44 92 GLY A O 1
ATOM 704 N N . PRO A 1 93 ? 9.861 -16.453 2.185 1.00 68.25 93 PRO A N 1
ATOM 705 C CA . PRO A 1 93 ? 9.837 -15.035 2.536 1.00 68.25 93 PRO A CA 1
ATOM 706 C C . PRO A 1 93 ? 8.394 -14.641 2.884 1.00 68.25 93 PRO A C 1
ATOM 708 O O . PRO A 1 93 ? 7.459 -15.022 2.178 1.00 68.25 93 PRO A O 1
ATOM 711 N N . SER A 1 94 ? 8.199 -13.936 4.000 1.00 88.44 94 SER A N 1
ATOM 712 C CA . SER A 1 94 ? 6.865 -13.462 4.375 1.00 88.44 94 SER A CA 1
ATOM 713 C C . SER A 1 94 ? 6.332 -12.486 3.315 1.00 88.44 94 SER A C 1
ATOM 715 O O . SER A 1 94 ? 7.139 -11.828 2.648 1.00 88.44 94 SER A O 1
ATOM 717 N N . PRO A 1 95 ? 5.005 -12.344 3.153 1.00 92.25 95 PRO A N 1
ATOM 718 C CA . PRO A 1 95 ? 4.407 -11.295 2.330 1.00 92.25 95 PRO A CA 1
ATOM 719 C C . PRO A 1 95 ? 5.034 -9.916 2.566 1.00 92.25 95 PRO A C 1
ATOM 721 O O . PRO A 1 95 ? 5.436 -9.254 1.609 1.00 92.25 95 PRO A O 1
ATOM 724 N N . ALA A 1 96 ? 5.212 -9.508 3.829 1.00 91.62 96 ALA A N 1
ATOM 725 C CA . ALA A 1 96 ? 5.890 -8.254 4.156 1.00 91.62 96 ALA A CA 1
ATOM 726 C C . ALA A 1 96 ? 7.359 -8.227 3.692 1.00 91.62 96 ALA A C 1
ATOM 728 O O . ALA A 1 96 ? 7.851 -7.184 3.269 1.00 91.62 96 ALA A O 1
ATOM 729 N N . GLY A 1 97 ? 8.060 -9.364 3.739 1.00 94.94 97 GLY A N 1
ATOM 730 C CA . GLY A 1 97 ? 9.420 -9.503 3.218 1.00 94.94 97 GLY A CA 1
ATOM 731 C C . GLY A 1 97 ? 9.496 -9.285 1.706 1.00 94.94 97 GLY A C 1
ATOM 732 O O . GLY A 1 97 ? 10.347 -8.529 1.252 1.00 94.94 97 GLY A O 1
ATOM 733 N N . ILE A 1 98 ? 8.567 -9.866 0.942 1.00 96.56 98 ILE A N 1
ATOM 734 C CA . ILE A 1 98 ? 8.483 -9.686 -0.519 1.00 96.56 98 ILE A CA 1
ATOM 735 C C . ILE A 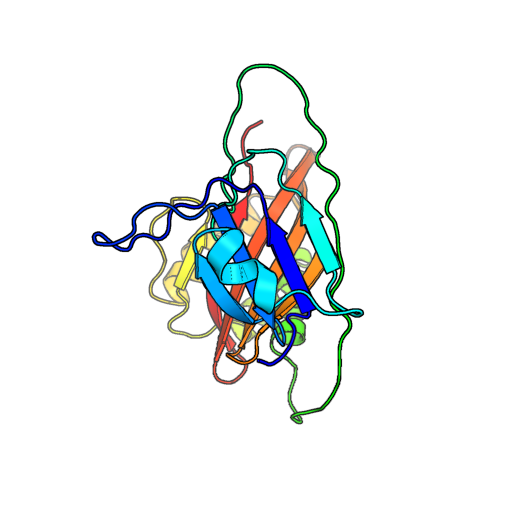1 98 ? 8.193 -8.224 -0.867 1.00 96.56 98 ILE A C 1
ATOM 737 O O . ILE A 1 98 ? 8.820 -7.669 -1.765 1.00 96.56 98 ILE A O 1
ATOM 741 N N . VAL A 1 99 ? 7.291 -7.571 -0.125 1.00 97.25 99 VAL A N 1
ATOM 742 C CA . VAL A 1 99 ? 7.014 -6.137 -0.301 1.00 97.25 99 VAL A CA 1
ATOM 743 C C . VAL A 1 99 ? 8.262 -5.296 -0.040 1.00 97.25 99 VAL A C 1
ATOM 745 O O . VAL A 1 99 ? 8.548 -4.397 -0.822 1.00 97.25 99 VAL A O 1
ATOM 748 N N . ARG A 1 100 ? 9.046 -5.594 1.002 1.00 96.88 100 ARG A N 1
ATOM 749 C CA . ARG A 1 100 ? 10.315 -4.886 1.247 1.00 96.88 100 ARG A CA 1
ATOM 750 C C . ARG A 1 100 ? 11.308 -5.085 0.105 1.00 96.88 100 ARG A C 1
ATOM 752 O O . ARG A 1 100 ? 11.864 -4.102 -0.362 1.00 96.88 100 ARG A O 1
ATOM 759 N N . THR A 1 101 ? 11.456 -6.310 -0.401 1.00 97.69 101 THR A N 1
ATOM 760 C CA . THR A 1 101 ? 12.302 -6.583 -1.574 1.00 97.69 101 THR A CA 1
ATOM 761 C C . THR A 1 101 ? 11.842 -5.804 -2.807 1.00 97.69 101 THR A C 1
ATOM 763 O O . THR A 1 101 ? 12.683 -5.253 -3.511 1.00 97.69 101 THR A O 1
ATOM 766 N N . LEU A 1 102 ? 10.529 -5.693 -3.044 1.00 97.94 102 LEU A N 1
ATOM 767 C CA . LEU A 1 102 ? 9.995 -4.862 -4.124 1.00 97.94 102 LEU A CA 1
ATOM 768 C C . LEU A 1 102 ? 10.370 -3.383 -3.935 1.00 97.94 102 LEU A C 1
ATOM 770 O O . LEU A 1 102 ? 10.825 -2.752 -4.884 1.00 97.94 102 LEU A O 1
ATOM 774 N N . LEU A 1 103 ? 10.177 -2.823 -2.736 1.00 97.75 103 LEU A N 1
ATOM 775 C CA . LEU A 1 103 ? 10.505 -1.420 -2.452 1.00 97.75 103 LEU A CA 1
ATOM 776 C C . LEU A 1 103 ? 12.007 -1.146 -2.615 1.00 97.75 103 LEU A C 1
ATOM 778 O O . LEU A 1 103 ? 12.373 -0.159 -3.246 1.00 97.75 103 LEU A O 1
ATOM 782 N N . ASP A 1 104 ? 12.861 -2.051 -2.132 1.00 97.94 104 ASP A N 1
ATOM 783 C CA . ASP A 1 104 ? 14.315 -1.960 -2.298 1.00 97.94 104 ASP A CA 1
ATOM 784 C C . ASP A 1 104 ? 14.718 -2.042 -3.780 1.00 97.94 104 ASP A C 1
ATOM 786 O O . ASP A 1 104 ? 15.598 -1.306 -4.230 1.00 97.94 104 ASP A O 1
ATOM 790 N N . ALA A 1 105 ? 14.073 -2.908 -4.569 1.00 97.69 105 ALA A N 1
ATOM 791 C CA . ALA A 1 105 ? 14.307 -2.991 -6.009 1.00 97.69 105 ALA A CA 1
ATOM 792 C C . ALA A 1 105 ? 13.911 -1.685 -6.718 1.00 97.69 105 ALA A C 1
ATOM 794 O O . ALA A 1 105 ? 14.663 -1.183 -7.554 1.00 97.69 105 ALA A O 1
ATOM 795 N N . ILE A 1 106 ? 12.774 -1.089 -6.336 1.00 97.25 106 ILE A N 1
ATOM 796 C CA . ILE A 1 106 ? 12.328 0.207 -6.859 1.00 97.25 106 ILE A CA 1
ATOM 797 C C . ILE A 1 106 ? 13.329 1.313 -6.501 1.00 97.25 106 ILE A C 1
ATOM 799 O O . ILE A 1 106 ? 13.719 2.067 -7.388 1.00 97.25 106 ILE A O 1
ATOM 803 N N . ASP A 1 107 ? 13.784 1.389 -5.249 1.00 97.44 107 ASP A N 1
ATOM 804 C CA . ASP A 1 107 ? 14.744 2.399 -4.773 1.00 97.44 107 ASP A CA 1
ATOM 805 C C . ASP A 1 107 ? 16.091 2.327 -5.498 1.00 97.44 107 ASP A C 1
ATOM 807 O O . ASP A 1 107 ? 16.710 3.351 -5.793 1.00 97.44 107 ASP A O 1
ATOM 811 N N . ASN A 1 108 ? 16.524 1.115 -5.847 1.00 97.06 108 ASN A N 1
ATOM 812 C CA . ASN A 1 108 ? 17.757 0.882 -6.595 1.00 97.06 108 ASN A CA 1
ATOM 813 C C . ASN A 1 108 ? 17.580 0.961 -8.122 1.00 97.06 108 ASN A C 1
ATOM 815 O O . ASN A 1 108 ? 18.555 0.778 -8.851 1.00 97.06 108 ASN A O 1
ATOM 819 N N . HIS A 1 109 ? 16.363 1.228 -8.614 1.00 95.56 109 HIS A N 1
ATOM 820 C CA . HIS A 1 109 ? 15.999 1.144 -10.035 1.00 95.56 109 HIS A CA 1
ATOM 821 C C . HIS A 1 109 ? 16.360 -0.225 -10.667 1.00 95.56 109 HIS A C 1
ATOM 823 O O . HIS A 1 109 ? 16.674 -0.310 -11.857 1.00 95.56 109 HIS A O 1
ATOM 829 N N . ASP A 1 110 ? 16.317 -1.302 -9.879 1.00 97.00 110 ASP A N 1
ATOM 830 C CA . ASP A 1 110 ? 16.612 -2.671 -10.305 1.00 97.00 110 ASP A CA 1
ATOM 831 C C . ASP A 1 110 ? 15.350 -3.325 -10.886 1.00 97.00 110 ASP A C 1
ATOM 833 O O . ASP A 1 110 ? 14.498 -3.856 -10.169 1.00 97.00 110 ASP A O 1
ATOM 837 N N . LEU A 1 111 ? 15.223 -3.249 -12.211 1.00 95.06 111 LEU A N 1
ATOM 838 C CA . LEU A 1 111 ? 14.050 -3.752 -12.927 1.00 95.06 111 LEU A CA 1
ATOM 839 C C . LEU A 1 111 ? 13.934 -5.281 -12.862 1.00 95.06 111 LEU A C 1
ATOM 841 O O . LEU A 1 111 ? 12.819 -5.788 -12.773 1.00 95.06 111 LEU A O 1
ATOM 845 N N . ASP A 1 112 ? 15.057 -6.004 -12.845 1.00 96.69 112 ASP A N 1
ATOM 846 C CA . ASP A 1 112 ? 15.061 -7.471 -12.819 1.00 96.69 112 ASP A CA 1
ATOM 847 C C . ASP A 1 112 ? 14.557 -7.984 -11.461 1.00 96.69 112 ASP A C 1
ATOM 849 O O . ASP A 1 112 ? 13.689 -8.860 -11.394 1.00 96.69 112 ASP A O 1
ATOM 853 N N . SER A 1 113 ? 15.047 -7.395 -10.364 1.00 96.06 113 SER A N 1
ATOM 854 C CA . SER A 1 113 ? 14.562 -7.718 -9.016 1.00 96.06 113 SER A CA 1
ATOM 855 C C . SER A 1 113 ? 13.104 -7.301 -8.815 1.00 96.06 113 SER A C 1
ATOM 857 O O . SER A 1 113 ? 12.349 -8.005 -8.139 1.00 96.06 113 SER A O 1
ATOM 859 N N . MET A 1 114 ? 12.680 -6.188 -9.422 1.00 96.56 114 MET A N 1
ATOM 860 C CA . MET A 1 114 ? 11.287 -5.744 -9.383 1.00 96.56 114 MET A CA 1
ATOM 861 C C . MET A 1 114 ? 10.366 -6.749 -10.087 1.00 96.56 114 MET A C 1
ATOM 863 O O . MET A 1 114 ? 9.379 -7.190 -9.496 1.00 96.56 114 MET A O 1
ATOM 867 N N . ASP A 1 115 ? 10.716 -7.171 -11.302 1.00 97.06 115 ASP A N 1
ATOM 868 C CA . ASP A 1 115 ? 9.958 -8.146 -12.094 1.00 97.06 115 ASP A CA 1
ATOM 869 C C . ASP A 1 115 ? 9.857 -9.517 -11.424 1.00 97.06 115 ASP A C 1
ATOM 871 O O . ASP A 1 115 ? 8.833 -10.200 -11.544 1.00 97.06 115 ASP A O 1
ATOM 875 N N . ALA A 1 116 ? 10.906 -9.914 -10.699 1.00 97.12 116 ALA A N 1
ATOM 876 C CA . ALA A 1 116 ? 10.941 -11.153 -9.933 1.00 97.12 116 ALA A CA 1
ATOM 877 C C . ALA A 1 116 ? 9.981 -11.145 -8.731 1.00 97.12 116 ALA A C 1
ATOM 879 O O . ALA A 1 116 ? 9.609 -12.214 -8.250 1.00 97.12 116 ALA A O 1
ATOM 880 N N . CYS A 1 117 ? 9.561 -9.969 -8.251 1.00 97.19 117 CYS A N 1
ATOM 881 C CA . CYS A 1 117 ? 8.647 -9.832 -7.114 1.00 97.19 117 CYS A CA 1
ATOM 882 C C . CYS A 1 117 ? 7.164 -9.795 -7.516 1.00 97.19 117 CYS A C 1
ATOM 884 O O . CYS A 1 117 ? 6.297 -9.959 -6.654 1.00 97.19 117 CYS A O 1
ATOM 886 N N . VAL A 1 118 ? 6.845 -9.564 -8.794 1.00 97.62 118 VAL A N 1
ATOM 887 C CA . VAL A 1 118 ? 5.467 -9.370 -9.275 1.00 97.62 118 VAL A CA 1
ATOM 888 C C . VAL A 1 118 ? 4.960 -10.560 -10.093 1.00 97.62 118 VAL A C 1
ATOM 890 O O . VAL A 1 118 ? 5.704 -11.219 -10.821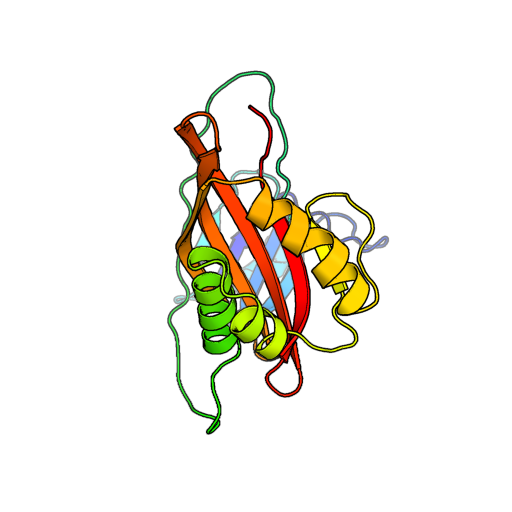 1.00 97.62 118 VAL A O 1
ATOM 893 N N . ALA A 1 119 ? 3.667 -10.859 -9.974 1.00 97.88 119 ALA A N 1
ATOM 894 C CA . ALA A 1 119 ? 3.002 -11.900 -10.753 1.00 97.88 119 ALA A CA 1
ATOM 895 C C . ALA A 1 119 ? 2.766 -11.451 -12.205 1.00 97.88 119 ALA A C 1
ATOM 897 O O . ALA A 1 119 ? 2.728 -10.257 -12.497 1.00 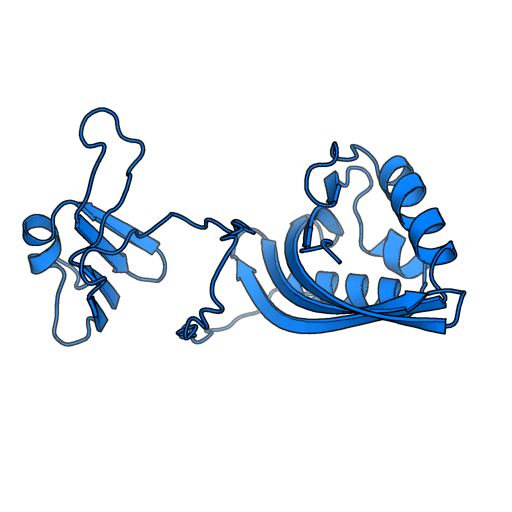97.88 119 ALA A O 1
ATOM 898 N N . ASP A 1 120 ? 2.590 -12.402 -13.125 1.00 98.12 120 ASP A N 1
ATOM 899 C CA . ASP A 1 120 ? 2.311 -12.095 -14.537 1.00 98.12 120 ASP A CA 1
ATOM 900 C C . ASP A 1 120 ? 0.942 -11.416 -14.736 1.00 98.12 120 ASP A C 1
ATOM 902 O O . ASP A 1 120 ? 0.775 -10.649 -15.682 1.00 98.12 120 ASP A O 1
ATOM 906 N N . ASP A 1 121 ? 0.000 -11.645 -13.814 1.00 96.88 121 ASP A N 1
ATOM 907 C CA . ASP A 1 121 ? -1.352 -11.070 -13.748 1.00 96.88 121 ASP A CA 1
ATOM 908 C C . ASP A 1 121 ? -1.479 -9.948 -12.694 1.00 96.88 121 ASP A C 1
ATOM 910 O O . ASP A 1 121 ? -2.503 -9.811 -12.016 1.00 96.88 121 ASP A O 1
ATOM 914 N N . VAL A 1 122 ? -0.410 -9.172 -12.485 1.00 97.50 122 VAL A N 1
ATOM 915 C CA . VAL A 1 122 ? -0.393 -8.108 -11.474 1.00 97.50 122 VAL A CA 1
ATOM 916 C C . VAL A 1 122 ? -1.387 -6.984 -11.790 1.00 97.50 122 VAL A C 1
ATOM 918 O O . VAL A 1 122 ? -1.359 -6.361 -12.852 1.00 97.50 122 VAL A O 1
ATOM 921 N N . HIS A 1 123 ? -2.225 -6.680 -10.801 1.00 96.44 123 HIS A N 1
ATOM 922 C CA . HIS A 1 123 ? -3.149 -5.555 -10.808 1.00 96.44 123 HIS A CA 1
ATOM 923 C C . HIS A 1 123 ? -2.507 -4.361 -10.110 1.00 96.44 123 HIS A C 1
ATOM 925 O O . HIS A 1 123 ? -2.632 -4.188 -8.895 1.00 96.44 123 HIS A O 1
ATOM 931 N N . PHE A 1 124 ? -1.780 -3.548 -10.869 1.00 96.94 124 PHE A N 1
ATOM 932 C CA . PHE A 1 124 ? -1.150 -2.337 -10.367 1.00 96.94 124 PHE A CA 1
ATOM 933 C C . PHE A 1 124 ? -2.048 -1.124 -10.570 1.00 96.94 124 PHE A C 1
ATOM 935 O O . PHE A 1 124 ? -2.578 -0.918 -11.657 1.00 96.94 124 PHE A O 1
ATOM 942 N N . ARG A 1 125 ? -2.186 -0.283 -9.544 1.00 92.06 125 ARG A N 1
ATOM 943 C CA . ARG A 1 125 ? -2.954 0.960 -9.620 1.00 92.06 125 ARG A CA 1
ATOM 944 C C . ARG A 1 125 ? -2.283 2.082 -8.844 1.00 92.06 125 ARG A C 1
ATOM 946 O O . ARG A 1 125 ? -2.096 1.983 -7.632 1.00 92.06 125 ARG A O 1
ATOM 953 N N . PHE A 1 126 ? -2.034 3.198 -9.523 1.00 86.31 126 PHE A N 1
ATOM 954 C CA . PHE A 1 126 ? -1.591 4.438 -8.892 1.00 86.31 126 PHE A CA 1
ATOM 955 C C . PHE A 1 126 ? -2.763 5.410 -8.707 1.00 86.31 126 PHE A C 1
ATOM 957 O O . PHE A 1 126 ? -3.346 5.896 -9.680 1.00 86.31 126 PHE A O 1
ATOM 964 N N . GLY A 1 127 ? -3.116 5.706 -7.454 1.00 81.94 127 GLY A N 1
ATOM 965 C CA . GLY A 1 127 ? -4.212 6.605 -7.106 1.00 81.94 127 GLY A CA 1
ATOM 966 C C . GLY A 1 127 ? -5.520 6.216 -7.797 1.00 81.94 127 GLY A C 1
ATOM 967 O O . GLY A 1 127 ? -5.998 5.085 -7.693 1.00 81.94 127 GLY A O 1
ATOM 968 N N . SER A 1 128 ? -6.103 7.160 -8.533 1.00 79.06 128 SER A N 1
ATOM 969 C CA . SER A 1 128 ? -7.385 6.960 -9.214 1.00 79.06 128 SER A CA 1
ATOM 970 C C . SER A 1 128 ? -7.278 6.384 -10.629 1.00 79.06 128 SER A C 1
ATOM 972 O O . SER A 1 128 ? -8.330 6.172 -11.223 1.00 79.06 128 SER A O 1
ATOM 974 N N . ALA A 1 129 ? -6.073 6.116 -11.149 1.00 78.94 129 ALA A N 1
ATOM 975 C CA . ALA A 1 129 ? -5.879 5.570 -12.495 1.00 78.94 129 ALA A CA 1
ATOM 976 C C . ALA A 1 129 ? -6.547 4.195 -12.683 1.00 78.94 129 ALA A C 1
ATOM 978 O O . ALA A 1 129 ? -6.860 3.506 -11.704 1.00 78.94 129 ALA A O 1
ATOM 979 N N . ASP A 1 130 ? -6.739 3.800 -13.941 1.00 86.69 130 ASP A N 1
ATOM 980 C CA . ASP A 1 130 ? -7.175 2.446 -14.276 1.00 86.69 130 ASP A CA 1
ATOM 981 C C . ASP A 1 130 ? -6.088 1.433 -13.878 1.00 86.69 130 ASP A C 1
ATOM 983 O O . ASP A 1 130 ? -4.895 1.726 -14.019 1.00 86.69 130 ASP A O 1
ATOM 987 N N . PRO A 1 131 ? -6.470 0.271 -13.319 1.00 87.81 131 PRO A N 1
ATOM 988 C CA . PRO A 1 131 ? -5.509 -0.758 -12.968 1.00 87.81 131 PRO A CA 1
ATOM 989 C C . PRO A 1 131 ? -4.920 -1.414 -14.222 1.00 87.81 131 PRO A C 1
ATOM 991 O O . PRO A 1 131 ? -5.572 -1.490 -15.261 1.00 87.81 131 PRO A O 1
ATOM 994 N N . THR A 1 132 ? -3.700 -1.927 -14.103 1.00 91.62 132 THR A N 1
ATOM 995 C CA . THR A 1 132 ? -3.115 -2.836 -15.095 1.00 91.62 132 THR A CA 1
ATOM 996 C C . THR A 1 132 ? -3.707 -4.235 -14.960 1.00 91.62 132 THR A C 1
ATOM 998 O O . THR A 1 132 ? -4.144 -4.605 -13.872 1.00 91.62 132 THR A O 1
ATOM 1001 N N . ASP A 1 133 ? -3.639 -5.034 -16.024 1.00 91.44 133 ASP A N 1
ATOM 1002 C CA . ASP A 1 133 ? -4.075 -6.439 -15.999 1.00 91.44 133 ASP A CA 1
ATOM 1003 C C . ASP A 1 133 ? -2.903 -7.427 -16.135 1.00 91.44 133 ASP A C 1
ATOM 1005 O O . ASP A 1 133 ? -3.032 -8.608 -15.807 1.00 91.44 133 ASP A O 1
ATOM 1009 N N . THR A 1 134 ? -1.748 -6.961 -16.625 1.00 96.38 134 THR A N 1
ATOM 1010 C CA . THR A 1 134 ? -0.574 -7.805 -16.871 1.00 96.38 134 THR A CA 1
ATOM 1011 C C . THR A 1 134 ? 0.722 -7.179 -16.364 1.00 96.38 134 THR A C 1
ATOM 1013 O O . THR A 1 134 ? 0.858 -5.957 -16.255 1.00 96.38 134 THR A O 1
ATOM 1016 N N . LYS A 1 135 ? 1.739 -8.017 -16.133 1.00 97.00 135 LYS A N 1
ATOM 1017 C CA . LYS A 1 135 ? 3.109 -7.569 -15.835 1.00 97.00 135 LYS A CA 1
ATOM 1018 C C . LYS A 1 135 ? 3.696 -6.699 -16.945 1.00 97.00 135 LYS A C 1
ATOM 1020 O O . LYS A 1 135 ? 4.442 -5.772 -16.653 1.00 97.00 135 LYS A O 1
ATOM 1025 N N . ALA A 1 136 ? 3.337 -6.957 -18.202 1.00 96.75 136 ALA A N 1
ATOM 1026 C CA . ALA A 1 136 ? 3.775 -6.128 -19.320 1.00 96.75 136 ALA A CA 1
ATOM 1027 C C . ALA A 1 136 ? 3.206 -4.701 -19.220 1.00 96.75 136 ALA A C 1
ATOM 1029 O O . ALA A 1 136 ? 3.945 -3.736 -19.412 1.00 96.75 136 ALA A O 1
ATOM 1030 N N . ASP A 1 137 ? 1.933 -4.556 -18.847 1.00 95.62 137 ASP A N 1
ATOM 1031 C CA . ASP A 1 137 ? 1.292 -3.249 -18.638 1.00 95.62 137 ASP A CA 1
ATOM 1032 C C . ASP A 1 137 ? 1.856 -2.532 -17.402 1.00 95.62 137 ASP A C 1
ATOM 1034 O O . ASP A 1 137 ? 2.105 -1.321 -17.422 1.00 95.62 137 ASP A O 1
ATOM 1038 N N . PHE A 1 138 ? 2.126 -3.291 -16.334 1.00 95.62 138 PHE A N 1
ATOM 1039 C CA . PHE A 1 138 ? 2.831 -2.803 -15.150 1.00 95.62 138 PHE A CA 1
ATOM 1040 C C . PHE A 1 138 ? 4.216 -2.254 -15.508 1.00 95.62 138 PHE A C 1
ATOM 1042 O O . PHE A 1 138 ? 4.526 -1.111 -15.173 1.00 95.62 138 PHE A O 1
ATOM 1049 N N . ALA A 1 139 ? 5.021 -3.018 -16.248 1.00 94.75 139 ALA A N 1
ATOM 1050 C CA . ALA A 1 139 ? 6.341 -2.612 -16.721 1.00 94.75 139 ALA A CA 1
ATOM 1051 C C . ALA A 1 139 ? 6.271 -1.371 -17.627 1.00 94.75 139 ALA A C 1
ATOM 1053 O O . ALA A 1 139 ? 7.040 -0.420 -17.456 1.00 94.75 139 ALA A O 1
ATOM 1054 N N . ALA A 1 140 ? 5.303 -1.337 -18.549 1.00 93.50 140 ALA A N 1
ATOM 1055 C CA . ALA A 1 140 ? 5.051 -0.194 -19.422 1.00 93.50 140 ALA A CA 1
ATOM 1056 C C . ALA A 1 140 ? 4.672 1.076 -18.641 1.00 93.50 140 ALA A C 1
ATOM 1058 O O . ALA A 1 140 ? 4.968 2.180 -19.096 1.00 93.50 140 ALA A O 1
ATOM 1059 N N . THR A 1 141 ? 4.079 0.930 -17.454 1.00 89.75 141 THR A N 1
ATOM 1060 C CA . THR A 1 141 ? 3.747 2.044 -16.558 1.00 89.75 141 THR A CA 1
ATOM 1061 C C . THR A 1 141 ? 4.935 2.453 -15.682 1.00 89.75 141 THR A C 1
ATOM 1063 O O . THR A 1 141 ? 5.275 3.635 -15.598 1.00 89.75 141 THR A O 1
ATOM 1066 N N . MET A 1 142 ? 5.599 1.495 -15.032 1.00 91.88 142 MET A N 1
ATOM 1067 C CA . MET A 1 142 ? 6.597 1.779 -13.999 1.00 91.88 142 MET A CA 1
ATOM 1068 C C . MET A 1 142 ? 7.982 2.105 -14.543 1.00 91.88 142 MET A C 1
ATOM 1070 O O . MET A 1 142 ? 8.655 2.983 -14.003 1.00 91.88 142 MET A O 1
ATOM 1074 N N . TYR A 1 143 ? 8.432 1.457 -15.619 1.00 93.38 143 TYR A N 1
ATOM 1075 C CA . TYR A 1 143 ? 9.800 1.675 -16.095 1.00 93.38 143 TYR A CA 1
ATOM 1076 C C . TYR A 1 143 ? 10.016 3.085 -16.652 1.00 93.38 143 TYR A C 1
ATOM 1078 O O . TYR A 1 143 ? 11.058 3.679 -16.361 1.00 93.38 143 TYR A O 1
ATOM 1086 N N . PRO A 1 144 ? 9.090 3.668 -17.445 1.00 91.12 144 PRO A N 1
ATOM 1087 C CA . PRO A 1 144 ? 9.232 5.057 -17.869 1.00 91.12 144 PRO A CA 1
ATOM 1088 C C . PRO A 1 144 ? 9.208 6.026 -16.686 1.00 91.12 144 PRO A C 1
ATOM 1090 O O . PRO A 1 144 ? 9.969 6.990 -16.694 1.00 91.12 144 PRO A O 1
ATOM 1093 N N . PHE A 1 145 ? 8.393 5.751 -15.661 1.00 89.88 145 PHE A N 1
ATOM 1094 C CA . PHE A 1 145 ? 8.366 6.543 -14.434 1.00 89.88 145 PHE A CA 1
ATOM 1095 C C . PHE A 1 145 ? 9.725 6.537 -13.723 1.00 89.88 145 PHE A C 1
ATOM 1097 O O . PHE A 1 145 ? 10.266 7.609 -13.459 1.00 89.88 145 PHE A O 1
ATOM 1104 N N . LEU A 1 146 ? 10.319 5.359 -13.495 1.00 90.25 146 LEU A N 1
ATOM 1105 C CA . LEU A 1 146 ? 11.630 5.238 -12.844 1.00 90.25 146 LEU A CA 1
ATOM 1106 C C . LEU A 1 146 ? 12.747 5.898 -13.657 1.00 90.25 146 LEU A C 1
ATOM 1108 O O . LEU A 1 146 ? 13.622 6.550 -13.100 1.00 90.25 146 LEU A O 1
ATOM 1112 N N . ARG A 1 147 ? 12.690 5.818 -14.991 1.00 89.50 147 ARG A N 1
ATOM 1113 C CA . ARG A 1 147 ? 13.619 6.558 -15.863 1.00 89.50 147 ARG A CA 1
ATOM 1114 C C . ARG A 1 147 ? 13.408 8.076 -15.835 1.00 89.50 147 ARG A C 1
ATOM 1116 O O . ARG A 1 147 ? 14.322 8.816 -16.187 1.00 89.50 147 ARG A O 1
ATOM 1123 N N . GLY A 1 148 ? 12.218 8.538 -15.456 1.00 89.50 148 GLY A N 1
ATOM 1124 C CA . GLY A 1 148 ? 11.853 9.954 -15.377 1.00 89.50 148 GLY A CA 1
ATOM 1125 C C . GLY A 1 148 ? 12.299 10.654 -14.090 1.00 89.50 148 GLY A C 1
ATOM 1126 O O . GLY A 1 148 ? 12.160 11.874 -13.984 1.00 89.50 148 GLY A O 1
ATOM 1127 N N . ILE A 1 149 ? 12.840 9.916 -13.120 1.00 92.06 149 ILE A N 1
ATOM 1128 C CA . ILE A 1 149 ? 13.324 10.440 -11.840 1.00 92.06 149 ILE A CA 1
ATOM 1129 C C . ILE A 1 149 ? 14.809 10.117 -11.656 1.00 92.06 149 ILE A C 1
ATOM 1131 O O . ILE A 1 149 ? 15.324 9.143 -12.193 1.00 92.06 149 ILE A O 1
ATOM 1135 N N . ALA A 1 150 ? 15.522 10.962 -10.910 1.00 94.00 150 ALA A N 1
ATOM 1136 C CA . ALA A 1 150 ? 16.938 10.746 -10.618 1.00 94.00 150 ALA A CA 1
ATOM 1137 C C . ALA A 1 150 ? 17.145 9.742 -9.477 1.00 94.00 150 ALA A C 1
ATOM 1139 O O . ALA A 1 150 ? 18.142 9.028 -9.474 1.00 94.00 150 ALA A O 1
ATOM 1140 N N . ALA A 1 151 ? 16.245 9.738 -8.493 1.00 95.19 151 ALA A N 1
ATOM 1141 C CA . ALA A 1 151 ? 16.221 8.763 -7.411 1.00 95.19 151 ALA A CA 1
ATOM 1142 C C . ALA A 1 151 ? 14.837 8.717 -6.755 1.00 95.19 151 ALA A C 1
ATOM 1144 O O . ALA A 1 151 ? 14.114 9.722 -6.736 1.00 95.19 151 ALA A O 1
ATOM 1145 N N . ILE A 1 152 ? 14.531 7.573 -6.156 1.00 96.06 152 ILE A N 1
ATOM 1146 C CA . ILE A 1 152 ? 13.415 7.355 -5.240 1.00 96.06 152 ILE A CA 1
ATOM 1147 C C . ILE A 1 152 ? 13.939 6.639 -3.992 1.00 96.06 152 ILE A C 1
ATOM 1149 O O . ILE A 1 152 ? 14.881 5.855 -4.079 1.00 96.06 152 ILE A O 1
ATOM 1153 N N . ARG A 1 153 ? 13.379 6.962 -2.826 1.00 97.31 153 ARG A N 1
ATOM 1154 C CA . ARG A 1 153 ? 13.611 6.228 -1.579 1.00 97.31 153 ARG A CA 1
ATOM 1155 C C . ARG A 1 153 ? 12.298 6.053 -0.835 1.00 97.31 153 ARG A C 1
ATOM 1157 O O . ARG A 1 153 ? 11.641 7.056 -0.548 1.00 97.31 153 ARG A O 1
ATOM 1164 N N . HIS A 1 154 ? 11.967 4.831 -0.445 1.00 97.69 154 HIS A N 1
ATOM 1165 C CA . HIS A 1 154 ? 10.847 4.546 0.443 1.00 97.69 154 HIS A CA 1
ATOM 1166 C C . HIS A 1 154 ? 11.322 4.501 1.901 1.00 97.69 154 HIS A C 1
ATOM 1168 O O . HIS A 1 154 ? 12.129 3.662 2.296 1.00 97.69 154 HIS A O 1
ATOM 1174 N N . GLU A 1 155 ? 10.797 5.390 2.740 1.00 95.62 155 GLU A N 1
ATOM 1175 C CA . GLU A 1 155 ? 10.926 5.304 4.193 1.00 95.62 155 GLU A CA 1
ATOM 1176 C C . GLU A 1 155 ? 9.658 4.678 4.774 1.00 95.62 155 GLU A C 1
ATOM 1178 O O . GLU A 1 155 ? 8.641 5.344 4.955 1.00 95.62 155 GLU A O 1
ATOM 1183 N N . VAL A 1 156 ? 9.705 3.371 5.042 1.00 89.94 156 VAL A N 1
ATOM 1184 C CA . VAL A 1 156 ? 8.571 2.639 5.623 1.00 89.94 156 VAL A CA 1
ATOM 1185 C C . VAL A 1 156 ? 8.408 3.022 7.093 1.00 89.94 156 VAL A C 1
ATOM 1187 O O . VAL A 1 156 ? 9.264 2.695 7.914 1.00 89.94 156 VAL A O 1
ATOM 1190 N N . ILE A 1 157 ? 7.289 3.672 7.412 1.00 88.38 157 ILE A N 1
ATOM 1191 C CA . ILE A 1 157 ? 6.924 4.093 8.769 1.00 88.38 157 ILE A CA 1
ATOM 1192 C C . ILE A 1 157 ? 6.353 2.898 9.533 1.00 88.38 157 ILE A C 1
ATOM 1194 O O . ILE A 1 157 ? 6.853 2.544 10.596 1.00 88.38 157 ILE A O 1
ATOM 1198 N N . ASP A 1 158 ? 5.353 2.236 8.953 1.00 76.19 158 ASP A N 1
ATOM 1199 C CA . ASP A 1 158 ? 4.749 1.025 9.498 1.00 76.19 158 ASP A CA 1
ATOM 1200 C C . ASP A 1 158 ? 4.411 0.046 8.366 1.00 76.19 158 ASP A C 1
ATOM 1202 O O . ASP A 1 158 ? 4.133 0.433 7.226 1.00 76.19 158 ASP A O 1
ATOM 1206 N N . ILE A 1 159 ? 4.421 -1.247 8.693 1.00 85.62 159 ILE A N 1
ATOM 1207 C CA . ILE A 1 159 ? 3.959 -2.314 7.807 1.00 85.62 159 ILE A CA 1
ATOM 1208 C C . ILE A 1 159 ? 3.114 -3.303 8.604 1.00 85.62 159 ILE A C 1
ATOM 1210 O O . ILE A 1 159 ? 3.481 -3.700 9.710 1.00 85.62 159 ILE A O 1
ATOM 1214 N N . TRP A 1 160 ? 1.995 -3.719 8.029 1.00 84.62 160 TRP A N 1
ATOM 1215 C CA . TRP A 1 160 ? 1.091 -4.699 8.614 1.00 84.62 160 TRP A CA 1
ATOM 1216 C C . TRP A 1 160 ? 0.852 -5.825 7.625 1.00 84.62 160 TRP A C 1
ATOM 1218 O O . TRP A 1 160 ? 0.601 -5.578 6.448 1.00 84.62 160 TRP A O 1
ATOM 1228 N N . GLU A 1 161 ? 0.893 -7.055 8.121 1.00 82.31 161 GLU A N 1
ATOM 1229 C CA . GLU A 1 161 ? 0.575 -8.258 7.361 1.00 82.31 161 GLU A CA 1
ATOM 1230 C C . GLU A 1 161 ? -0.726 -8.858 7.900 1.00 82.31 161 GLU A C 1
ATOM 1232 O O . GLU A 1 161 ? -0.887 -9.042 9.108 1.00 82.31 161 GLU A O 1
ATOM 1237 N N . ALA A 1 162 ? -1.667 -9.141 7.004 1.00 75.88 162 ALA A N 1
ATOM 1238 C CA . ALA A 1 162 ? -2.900 -9.846 7.313 1.00 75.88 162 ALA A CA 1
ATOM 1239 C C . ALA A 1 162 ? -2.767 -11.339 6.977 1.00 75.88 162 ALA A C 1
ATOM 1241 O O . ALA A 1 162 ? -1.994 -11.740 6.109 1.00 75.88 162 ALA A O 1
ATOM 1242 N N . HIS A 1 163 ? -3.580 -12.171 7.633 1.00 72.75 163 HIS A N 1
ATOM 1243 C CA . HIS A 1 163 ? -3.548 -13.630 7.462 1.00 72.75 163 HIS A CA 1
ATOM 1244 C C . HIS A 1 163 ? -3.823 -14.114 6.030 1.00 72.75 163 HIS A C 1
ATOM 1246 O O . HIS A 1 163 ? -3.453 -15.233 5.685 1.00 72.75 163 HIS A O 1
ATOM 1252 N N . ASP A 1 164 ? -4.480 -13.300 5.204 1.00 77.88 164 ASP A N 1
ATOM 1253 C CA . ASP A 1 164 ? -4.816 -13.622 3.815 1.00 77.88 164 ASP A CA 1
ATOM 1254 C C . ASP A 1 164 ? -3.693 -13.287 2.815 1.00 77.88 164 ASP A C 1
ATOM 1256 O O . ASP A 1 164 ? -3.890 -13.423 1.608 1.00 77.88 164 ASP A O 1
ATOM 1260 N N . GLY A 1 165 ? -2.521 -12.855 3.298 1.00 77.94 165 GLY A N 1
ATOM 1261 C CA . GLY A 1 165 ? -1.398 -12.433 2.461 1.00 77.94 165 GLY A CA 1
ATOM 1262 C C . GLY A 1 165 ? -1.487 -10.979 1.988 1.00 77.94 165 GLY A C 1
ATOM 1263 O O . GLY A 1 165 ? -0.659 -10.553 1.177 1.00 77.94 165 GLY A O 1
ATOM 1264 N N . SER A 1 166 ? -2.463 -10.206 2.477 1.00 86.50 166 SER A N 1
ATOM 1265 C CA . SER A 1 166 ? -2.495 -8.758 2.271 1.00 86.50 166 SER A CA 1
ATOM 1266 C C . SER A 1 166 ? -1.437 -8.068 3.131 1.00 86.50 166 SER A C 1
ATOM 1268 O O . SER A 1 166 ? -1.243 -8.405 4.298 1.00 86.50 166 SER A O 1
ATOM 1270 N N . VAL A 1 167 ? -0.786 -7.056 2.569 1.00 88.00 167 VAL A N 1
ATOM 1271 C CA . VAL A 1 167 ? 0.198 -6.221 3.257 1.00 88.00 167 VAL A CA 1
ATOM 1272 C C . VAL A 1 167 ? -0.193 -4.763 3.083 1.00 88.00 167 VAL A C 1
ATOM 1274 O O . VAL A 1 167 ? -0.486 -4.321 1.975 1.00 88.00 167 VAL A O 1
ATOM 1277 N N . ILE A 1 168 ? -0.193 -4.006 4.172 1.00 87.19 168 ILE A N 1
ATOM 1278 C CA . ILE A 1 168 ? -0.413 -2.560 4.160 1.00 87.19 168 ILE A CA 1
ATOM 1279 C C . ILE A 1 168 ? 0.880 -1.910 4.627 1.00 87.19 168 ILE A C 1
ATOM 1281 O O . ILE A 1 168 ? 1.422 -2.315 5.650 1.00 87.19 168 ILE A O 1
ATOM 1285 N N . ALA A 1 169 ? 1.369 -0.912 3.901 1.00 83.81 169 ALA A N 1
ATOM 1286 C CA . ALA A 1 169 ? 2.561 -0.169 4.283 1.00 83.81 169 ALA A CA 1
ATOM 1287 C C . ALA A 1 169 ? 2.290 1.334 4.210 1.00 83.81 169 ALA A C 1
ATOM 1289 O O . ALA A 1 169 ? 1.893 1.841 3.160 1.00 83.81 169 ALA A O 1
ATOM 1290 N N . THR A 1 170 ? 2.516 2.043 5.313 1.00 88.94 170 THR A N 1
ATOM 1291 C CA . THR A 1 170 ? 2.569 3.509 5.335 1.00 88.94 170 THR A CA 1
ATOM 1292 C C . THR A 1 170 ? 4.017 3.950 5.243 1.00 88.94 170 THR A C 1
ATOM 1294 O O . THR A 1 170 ? 4.909 3.362 5.858 1.00 88.94 170 THR A O 1
ATOM 1297 N N . MET A 1 171 ? 4.271 4.972 4.440 1.00 90.44 171 MET A N 1
ATOM 1298 C CA . MET A 1 171 ? 5.627 5.390 4.120 1.00 90.44 171 MET A CA 1
ATOM 1299 C C . MET A 1 171 ? 5.678 6.852 3.706 1.00 90.44 171 MET A C 1
ATOM 1301 O O . MET A 1 171 ? 4.731 7.362 3.110 1.00 90.44 171 MET A O 1
ATOM 1305 N N . ASP A 1 172 ? 6.818 7.479 3.955 1.00 92.69 172 ASP A N 1
ATOM 1306 C CA . ASP A 1 172 ? 7.212 8.689 3.247 1.00 92.69 172 ASP A CA 1
ATOM 1307 C C . ASP A 1 172 ? 8.054 8.282 2.034 1.00 92.69 172 ASP A C 1
ATOM 1309 O O . ASP A 1 172 ? 8.985 7.481 2.139 1.00 92.69 172 ASP A O 1
ATOM 1313 N N . VAL A 1 173 ? 7.713 8.805 0.856 1.00 93.50 173 VAL A N 1
ATOM 1314 C CA . VAL A 1 173 ? 8.431 8.518 -0.390 1.00 93.50 173 VAL A CA 1
ATOM 1315 C C . VAL A 1 173 ? 9.186 9.758 -0.827 1.00 93.50 173 VAL A C 1
ATOM 1317 O O . VAL A 1 173 ? 8.598 10.808 -1.094 1.00 93.50 173 VAL A O 1
ATOM 1320 N N . HIS A 1 174 ? 10.506 9.634 -0.892 1.00 94.88 174 HIS A N 1
ATOM 1321 C CA . HIS A 1 174 ? 11.406 10.723 -1.230 1.00 94.88 174 HIS A CA 1
ATOM 1322 C C . HIS A 1 174 ? 11.807 10.625 -2.692 1.00 94.88 174 HIS A C 1
ATOM 1324 O O . HIS A 1 174 ? 12.402 9.640 -3.118 1.00 94.88 174 HIS A O 1
ATOM 1330 N N . TYR A 1 175 ? 11.534 11.678 -3.444 1.00 92.88 175 TYR A N 1
ATOM 1331 C CA . TYR A 1 175 ? 11.887 11.799 -4.845 1.00 92.88 175 TYR A CA 1
ATOM 1332 C C . TYR A 1 175 ? 13.008 12.806 -5.029 1.00 92.88 175 TYR A C 1
ATOM 1334 O O . TYR A 1 175 ? 12.981 13.903 -4.466 1.00 92.88 175 TYR A O 1
ATOM 1342 N N . LYS A 1 176 ? 13.940 12.474 -5.918 1.00 93.44 176 LYS A N 1
ATOM 1343 C CA . LYS A 1 176 ? 14.833 13.434 -6.557 1.00 93.44 176 LYS A CA 1
ATOM 1344 C C . LYS A 1 176 ? 14.498 13.479 -8.041 1.00 93.44 176 LYS A C 1
ATOM 1346 O O . LYS A 1 176 ? 14.630 12.481 -8.746 1.00 93.44 176 LYS A O 1
ATOM 1351 N N . ARG A 1 177 ? 14.056 14.636 -8.524 1.00 89.69 177 ARG A N 1
ATOM 1352 C CA . ARG A 1 177 ? 13.796 14.876 -9.947 1.00 89.69 177 ARG A CA 1
ATOM 1353 C C . ARG A 1 177 ? 15.107 15.058 -10.713 1.00 89.69 177 ARG A C 1
ATOM 1355 O O . ARG A 1 177 ? 16.155 15.333 -10.127 1.00 89.69 177 ARG A O 1
ATOM 1362 N N . LEU A 1 178 ? 15.045 14.914 -12.036 1.00 91.12 178 LEU A N 1
ATOM 1363 C CA . LEU A 1 178 ? 16.206 15.072 -12.925 1.00 91.12 178 LEU A CA 1
ATOM 1364 C C . LEU A 1 178 ? 16.782 16.498 -12.921 1.00 91.12 178 LEU A C 1
ATOM 1366 O O . LEU A 1 178 ? 17.971 16.680 -13.162 1.00 91.12 178 LEU A O 1
ATOM 1370 N N . ASP A 1 179 ? 15.961 17.496 -12.598 1.00 92.31 179 ASP A N 1
ATOM 1371 C CA . ASP A 1 179 ? 16.364 18.896 -12.411 1.00 92.31 179 ASP A CA 1
ATOM 1372 C C . ASP A 1 179 ? 1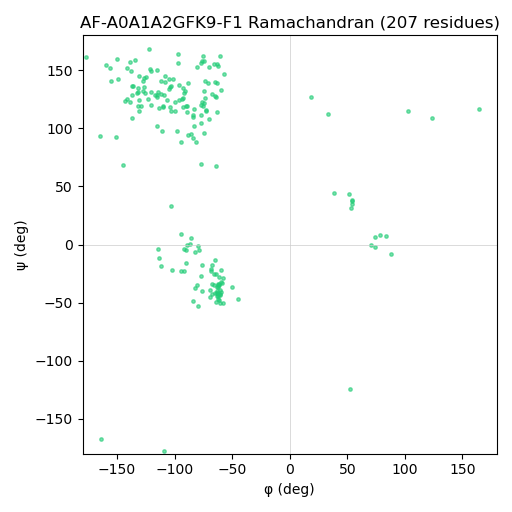6.997 19.174 -11.029 1.00 92.31 179 ASP A C 1
ATOM 1374 O O . ASP A 1 179 ? 17.419 20.293 -10.745 1.00 92.31 179 ASP A O 1
ATOM 1378 N N . GLY A 1 180 ? 17.088 18.156 -10.166 1.00 91.56 180 GLY A N 1
ATOM 1379 C CA . GLY A 1 180 ? 17.644 18.244 -8.819 1.00 91.56 180 GLY A CA 1
ATOM 1380 C C . GLY A 1 180 ? 16.643 18.642 -7.733 1.00 91.56 180 GLY A C 1
ATOM 1381 O O . GLY A 1 180 ? 16.995 18.537 -6.554 1.00 91.56 180 GLY A O 1
ATOM 1382 N N . HIS A 1 181 ? 15.412 19.038 -8.080 1.00 90.94 181 HIS A N 1
ATOM 1383 C CA . HIS A 1 181 ? 14.371 19.308 -7.090 1.00 90.94 181 HIS A CA 1
ATOM 1384 C C . HIS A 1 181 ? 14.028 18.039 -6.307 1.00 90.94 181 HIS A C 1
ATOM 1386 O O . HIS A 1 181 ? 13.931 16.942 -6.863 1.00 90.94 181 HIS A O 1
ATOM 1392 N N . GLN A 1 182 ? 13.834 18.203 -5.001 1.00 93.75 182 GLN A N 1
ATOM 1393 C CA . GLN A 1 182 ? 13.483 17.116 -4.098 1.00 93.75 182 GLN A CA 1
ATOM 1394 C C . GLN A 1 182 ? 12.099 17.320 -3.517 1.00 93.75 182 GLN A C 1
ATOM 1396 O O . GLN A 1 182 ? 11.639 18.448 -3.335 1.00 93.75 182 GLN A O 1
ATOM 1401 N N . LEU A 1 183 ? 11.455 16.202 -3.224 1.00 90.62 183 LEU A N 1
ATOM 1402 C CA . LEU A 1 183 ? 10.113 16.163 -2.696 1.00 90.62 183 LEU A CA 1
ATOM 1403 C C . LEU A 1 183 ? 9.939 14.941 -1.802 1.00 90.62 183 LEU A C 1
ATOM 1405 O O . LEU A 1 183 ? 10.403 13.865 -2.160 1.00 90.62 183 LEU A O 1
ATOM 1409 N N . THR A 1 184 ? 9.190 15.091 -0.715 1.00 89.88 184 THR A N 1
ATOM 1410 C CA . THR A 1 184 ? 8.694 13.964 0.080 1.00 89.88 184 THR A CA 1
ATOM 1411 C C . THR A 1 184 ? 7.177 13.936 0.006 1.00 89.88 184 THR A C 1
ATOM 1413 O O . THR A 1 184 ? 6.548 14.962 0.266 1.00 89.88 184 THR A O 1
ATOM 1416 N N . LEU A 1 185 ? 6.603 12.782 -0.332 1.00 85.56 185 LEU A N 1
ATOM 1417 C CA . LEU A 1 185 ? 5.158 12.569 -0.356 1.00 85.56 185 LEU A CA 1
ATOM 1418 C C . LEU A 1 185 ? 4.763 11.433 0.593 1.00 85.56 185 LEU A C 1
ATOM 1420 O O . LEU A 1 185 ? 5.344 10.350 0.491 1.00 85.56 185 LEU A O 1
ATOM 1424 N N . PRO A 1 186 ? 3.759 11.633 1.462 1.00 85.88 186 PRO A N 1
ATOM 1425 C CA . PRO A 1 186 ? 3.213 10.548 2.257 1.00 85.88 186 PRO A CA 1
ATOM 1426 C C . PRO A 1 186 ? 2.413 9.595 1.361 1.00 85.88 186 PRO A C 1
ATOM 1428 O O . PRO A 1 186 ? 1.646 10.018 0.486 1.00 85.88 186 PRO A O 1
ATOM 1431 N N . SER A 1 187 ? 2.574 8.298 1.601 1.00 85.75 187 SER A N 1
ATOM 1432 C CA . SER A 1 187 ? 1.894 7.233 0.871 1.00 85.75 187 SER A CA 1
ATOM 1433 C C . SER A 1 187 ? 1.408 6.132 1.802 1.00 85.75 187 SER A C 1
ATOM 1435 O O . SER A 1 187 ? 2.014 5.815 2.826 1.00 85.75 187 SER A O 1
ATOM 1437 N N . CYS A 1 188 ? 0.314 5.499 1.405 1.00 89.94 188 CYS A N 1
ATOM 1438 C CA . CYS A 1 188 ? -0.151 4.245 1.962 1.00 89.94 188 CYS A CA 1
ATOM 1439 C C . CYS A 1 188 ? -0.406 3.281 0.814 1.00 89.94 188 CYS A C 1
ATOM 1441 O O . CYS A 1 188 ? -1.232 3.541 -0.061 1.00 89.94 188 CYS A O 1
ATOM 1443 N N . ASN A 1 189 ? 0.310 2.167 0.818 1.00 92.88 189 ASN A N 1
ATOM 1444 C CA . ASN A 1 189 ? 0.234 1.180 -0.241 1.00 92.88 189 ASN A CA 1
ATOM 1445 C C . ASN A 1 189 ? -0.402 -0.096 0.301 1.00 92.88 189 ASN A C 1
ATOM 1447 O O . ASN A 1 189 ? -0.124 -0.516 1.426 1.00 92.88 189 ASN A O 1
ATOM 1451 N N . VAL A 1 190 ? -1.250 -0.713 -0.516 1.00 92.94 190 VAL A N 1
ATOM 1452 C CA . VAL A 1 190 ? -1.861 -2.011 -0.230 1.00 92.94 190 VAL A CA 1
ATOM 1453 C C . VAL A 1 190 ? -1.363 -3.005 -1.264 1.00 92.94 190 VAL A C 1
ATOM 1455 O O . VAL A 1 190 ? -1.487 -2.771 -2.466 1.00 92.94 190 VAL A O 1
ATOM 1458 N N . PHE A 1 191 ? -0.829 -4.119 -0.787 1.00 96.12 191 PHE A N 1
ATOM 1459 C CA . PHE A 1 191 ? -0.322 -5.215 -1.596 1.00 96.12 191 PHE A CA 1
ATOM 1460 C C . PHE A 1 191 ? -1.087 -6.493 -1.268 1.00 96.12 191 PHE A C 1
ATOM 1462 O O . PHE A 1 191 ? -1.501 -6.697 -0.126 1.00 96.12 191 PHE A O 1
ATOM 1469 N N . ARG A 1 192 ? -1.233 -7.390 -2.241 1.00 93.81 192 ARG A N 1
ATOM 1470 C CA . ARG A 1 192 ? -1.625 -8.783 -1.995 1.00 93.81 192 ARG A CA 1
ATOM 1471 C C . ARG A 1 192 ? -0.622 -9.726 -2.617 1.00 93.81 192 ARG A C 1
ATOM 1473 O O . ARG A 1 192 ? -0.271 -9.590 -3.792 1.00 93.81 192 ARG A O 1
ATOM 1480 N N . VAL A 1 193 ? -0.177 -10.683 -1.813 1.00 93.75 193 VAL A N 1
ATOM 1481 C CA . VAL A 1 193 ? 0.833 -11.663 -2.195 1.00 93.75 193 VAL A CA 1
ATOM 1482 C C . VAL A 1 193 ? 0.185 -13.032 -2.346 1.00 93.75 193 VAL A C 1
ATOM 1484 O O . VAL A 1 193 ? -0.483 -13.527 -1.442 1.00 93.75 193 VAL A O 1
ATOM 1487 N N . ARG A 1 194 ? 0.427 -13.677 -3.488 1.00 92.88 194 ARG A N 1
ATOM 1488 C CA . ARG A 1 194 ? -0.011 -15.043 -3.789 1.00 92.88 194 ARG A CA 1
ATOM 1489 C C . ARG A 1 194 ? 1.170 -15.813 -4.355 1.00 92.88 194 ARG A C 1
ATOM 1491 O O . ARG A 1 194 ? 1.822 -15.348 -5.281 1.00 92.88 194 ARG A O 1
ATOM 1498 N N . ASN A 1 195 ? 1.430 -17.004 -3.819 1.00 92.81 195 ASN A N 1
ATOM 1499 C CA . ASN A 1 195 ? 2.525 -17.877 -4.267 1.00 92.81 195 ASN A CA 1
ATOM 1500 C C . ASN A 1 195 ? 3.905 -17.185 -4.271 1.00 92.81 195 ASN A C 1
ATOM 1502 O O . ASN A 1 195 ? 4.726 -17.448 -5.142 1.00 92.81 195 ASN A O 1
ATOM 1506 N N . GLY A 1 196 ? 4.147 -16.288 -3.309 1.00 93.69 196 GLY A N 1
ATOM 1507 C CA . GLY A 1 196 ? 5.411 -15.557 -3.198 1.00 93.69 196 GLY A CA 1
ATOM 1508 C C . GLY A 1 196 ? 5.575 -14.382 -4.170 1.00 93.69 196 GLY A C 1
ATOM 1509 O O . GLY A 1 196 ? 6.654 -13.806 -4.217 1.00 93.69 196 GLY A O 1
ATOM 1510 N N . LEU A 1 197 ? 4.528 -14.015 -4.914 1.00 97.19 197 LEU A N 1
ATOM 1511 C CA . LEU A 1 197 ? 4.532 -12.905 -5.867 1.00 97.19 197 LEU A CA 1
ATOM 1512 C C . LEU A 1 197 ? 3.411 -11.913 -5.553 1.00 97.19 197 LEU A C 1
ATOM 1514 O O . 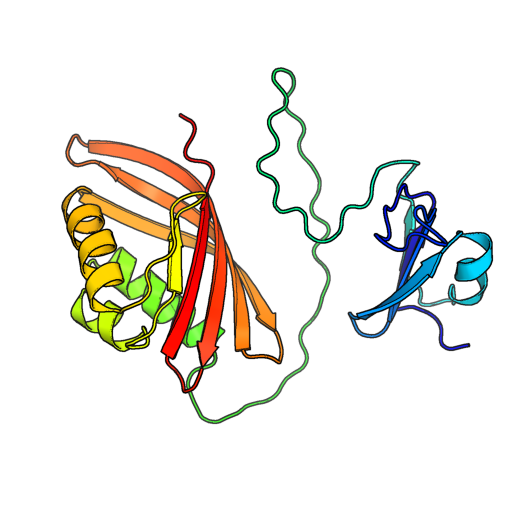LEU A 1 197 ? 2.311 -12.298 -5.147 1.00 97.19 197 LEU A O 1
ATOM 1518 N N . ILE A 1 198 ? 3.676 -10.628 -5.764 1.00 98.06 198 ILE A N 1
ATOM 1519 C CA . ILE A 1 198 ? 2.691 -9.555 -5.621 1.00 98.06 198 ILE A CA 1
ATOM 1520 C C . ILE A 1 198 ? 1.779 -9.568 -6.848 1.00 98.06 198 ILE A C 1
ATOM 1522 O O . ILE A 1 198 ? 2.246 -9.399 -7.973 1.00 98.06 198 ILE A O 1
ATOM 1526 N N . HIS A 1 199 ? 0.478 -9.765 -6.635 1.00 96.81 199 HIS A N 1
ATOM 1527 C CA . HIS A 1 199 ? -0.516 -9.814 -7.715 1.00 96.81 199 HIS A CA 1
ATOM 1528 C C . HIS A 1 199 ? -1.516 -8.646 -7.679 1.00 96.81 199 HIS A C 1
ATOM 1530 O O . HIS A 1 199 ? -2.289 -8.471 -8.614 1.00 96.81 199 HIS A O 1
ATOM 1536 N N . ASP A 1 200 ? -1.559 -7.870 -6.597 1.00 97.00 200 ASP A N 1
ATOM 1537 C CA . ASP A 1 200 ? -2.358 -6.645 -6.471 1.00 97.00 200 ASP A CA 1
ATOM 1538 C C . ASP A 1 200 ? -1.471 -5.625 -5.757 1.00 97.00 200 ASP A C 1
ATOM 1540 O O . ASP A 1 200 ? -0.943 -5.925 -4.684 1.00 97.00 200 ASP A O 1
ATOM 1544 N N . TYR A 1 201 ? -1.247 -4.470 -6.376 1.00 97.44 201 TYR A N 1
ATOM 1545 C CA . TYR A 1 201 ? -0.406 -3.399 -5.853 1.00 97.44 201 TYR A CA 1
ATOM 1546 C C . TYR A 1 201 ? -1.103 -2.057 -6.077 1.00 97.44 201 TYR A C 1
ATOM 1548 O O . TYR A 1 201 ? -1.185 -1.550 -7.194 1.00 97.44 201 TYR A O 1
ATOM 1556 N N . ARG A 1 202 ? -1.586 -1.449 -4.993 1.00 95.25 202 ARG A N 1
ATOM 1557 C CA . ARG A 1 202 ? -2.298 -0.168 -5.019 1.00 95.25 202 ARG A CA 1
ATOM 1558 C C . ARG A 1 202 ? -1.537 0.881 -4.237 1.00 95.25 202 ARG A C 1
ATOM 1560 O O . ARG A 1 202 ? -1.214 0.663 -3.072 1.00 95.25 202 ARG A O 1
ATOM 1567 N N . ILE A 1 203 ? -1.306 2.026 -4.865 1.00 90.00 203 ILE A N 1
ATOM 1568 C CA . ILE A 1 203 ? -0.642 3.181 -4.263 1.00 90.00 203 ILE A CA 1
ATOM 1569 C C . ILE A 1 203 ? -1.686 4.256 -3.984 1.00 90.00 203 ILE A C 1
ATOM 1571 O O . ILE A 1 203 ? -2.364 4.717 -4.905 1.00 90.00 203 ILE A O 1
ATOM 1575 N N . TYR A 1 204 ? -1.766 4.699 -2.732 1.00 85.00 204 TYR A N 1
ATOM 1576 C CA . TYR A 1 204 ? -2.530 5.875 -2.330 1.00 85.00 204 TYR A CA 1
ATOM 1577 C C . TYR A 1 204 ? -1.558 6.925 -1.806 1.00 85.00 204 TYR A C 1
ATOM 1579 O O . TYR A 1 204 ? -1.071 6.828 -0.684 1.00 85.00 204 TYR A O 1
ATOM 1587 N N . MET A 1 205 ? -1.276 7.921 -2.637 1.00 81.25 205 MET A N 1
ATOM 1588 C CA . MET A 1 205 ? -0.293 8.965 -2.367 1.00 81.25 205 MET A CA 1
ATOM 1589 C C . MET A 1 205 ? -0.931 10.337 -2.548 1.00 81.25 205 MET A C 1
ATOM 1591 O O . MET A 1 205 ? -1.706 10.542 -3.487 1.00 81.25 205 MET A O 1
ATOM 1595 N N . ASP A 1 206 ? -0.585 11.287 -1.682 1.00 75.19 206 ASP A N 1
ATOM 1596 C CA . ASP A 1 206 ? -0.935 12.687 -1.912 1.00 75.19 206 ASP A CA 1
ATOM 1597 C C . ASP A 1 206 ? 0.101 13.329 -2.835 1.00 75.19 206 ASP A C 1
ATOM 1599 O O . ASP A 1 206 ? 1.203 13.654 -2.417 1.00 75.19 206 ASP A O 1
ATOM 1603 N N . ILE A 1 207 ? -0.243 13.484 -4.112 1.00 69.19 207 ILE A N 1
ATOM 1604 C CA . ILE A 1 207 ? 0.625 14.094 -5.134 1.00 69.19 207 ILE A CA 1
ATOM 1605 C C . ILE A 1 207 ? 0.369 15.595 -5.325 1.00 69.19 207 ILE A C 1
ATOM 1607 O O . ILE A 1 207 ? 0.856 16.193 -6.286 1.00 69.19 207 ILE A O 1
ATOM 1611 N N . SER A 1 208 ? -0.438 16.202 -4.456 1.00 57.59 208 SER A N 1
ATOM 1612 C CA . SER A 1 208 ? -0.793 17.615 -4.549 1.00 57.59 208 SER A CA 1
ATOM 1613 C C . SER A 1 208 ? 0.365 18.477 -4.040 1.00 57.59 208 SER A C 1
ATOM 1615 O O . SER A 1 208 ? 0.566 18.582 -2.833 1.00 57.59 208 SER A O 1
ATOM 1617 N N . LEU A 1 209 ? 1.102 19.110 -4.953 1.00 48.38 209 LEU A N 1
ATOM 1618 C CA . LEU A 1 209 ? 2.088 20.153 -4.644 1.00 48.38 209 LEU A CA 1
ATOM 1619 C C . LEU A 1 209 ? 1.628 21.519 -5.116 1.00 48.38 209 LEU A C 1
ATOM 1621 O O . LEU A 1 209 ? 1.047 21.577 -6.224 1.00 48.38 209 LEU A O 1
#

Nearest PDB structures (foldseek):
  5jpu-assembly1_B  TM=8.813E-01  e=2.111E-08  Rhodococcus erythropolis
  5yqt-assembly2_B  TM=8.772E-01  e=4.941E-08  Rhodococcus erythropolis
  4r9l-assembly2_C-2  TM=7.856E-01  e=8.536E-08  Rhodococcus erythropolis
  5cf2-assembly1_B  TM=7.810E-01  e=1.229E-07  Rhodococcus erythropolis
  7vx2-assembly2_C  TM=7.406E-01  e=1.475E-07  Rhodococcus erythropolis

Mean predicted aligned error: 14.46 Å

Radius of gyration: 20.44 Å; Cα contacts (8 Å, |Δi|>4): 378; chains: 1; bounding box: 50×47×53 Å

Solvent-accessible surface area (backbone atoms only — not comparable to full-atom values): 12027 Å² total; per-residue (Å²): 125,76,55,21,52,35,34,43,28,50,29,42,29,73,64,84,39,89,91,50,46,63,28,22,21,38,31,25,40,94,91,36,83,75,45,76,34,46,43,80,80,46,52,77,30,63,44,96,80,29,46,74,42,77,43,82,66,37,73,51,68,82,87,67,87,64,93,72,85,69,96,74,79,93,78,89,78,87,81,83,87,85,84,84,88,83,88,87,88,72,102,63,79,48,54,60,50,48,53,50,51,32,50,52,17,57,41,68,68,35,62,68,57,32,57,70,32,41,30,69,62,16,32,36,25,60,60,89,51,79,63,31,68,26,38,67,52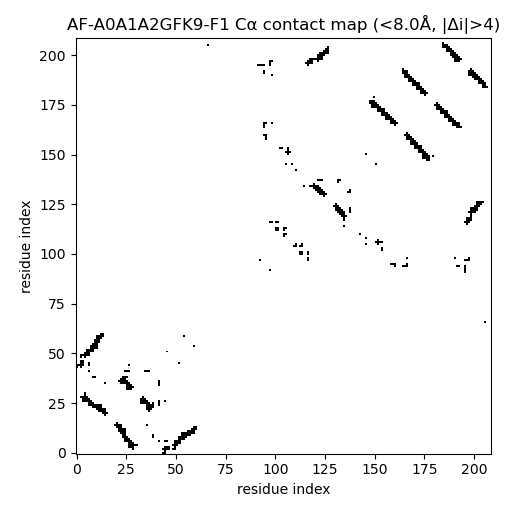,40,47,67,56,48,52,61,51,58,72,64,35,67,43,47,42,78,45,73,75,49,76,50,72,46,98,83,29,36,28,40,37,36,27,43,36,37,38,30,38,74,89,66,55,71,48,76,33,56,34,42,34,45,36,31,38,56,98,81,16,36,36,33,41,38,40,45,58,63,81,85,126

Secondary structure (DSSP, 8-state):
-PPPSEEEES-EEE---TTS-EESEEEEETTEEEEEE-HHHHGGG--TT-EEEE-TT-EE-SS-------SS------------------SS--HHHHHHHHHHHHHTT-HHHHHHHEEEEEEEEETTSPPPSSHHHHHHHHHHHHHTEEEEEEEEEEEEE-TTSEEEEEEEEEEEETTS-EEEEEEEEEEEEETTEEEEEEEEE----

Foldseek 3Di:
DAAAQEKEAQAWEQDPDPVDRTFGMFGHHPNHTPDTHYVVVCVVNHDPNYHYHYCNNYHDYDPPPDPDDDPDDDDDDDDDDDDDDDDDDDPDQALVRLVVQLQVCLQVVPVVSNLVQADQQAFEEEAPDHTDGGPVVVCVPRNVVSVQFPGKHWAWPDWDADPQQKIKTWTWMWTQGPVRDIDTKTWIWIFHDDPSHTRYIYIDIDPDD

pLDDT: mean 81.59, std 20.19, range [27.22, 98.12]

Sequence (209 aa):
MTPADVVVRNARIYTGDPARPHASAVAITDGQITKVDSYEAIAPYVGESTRVIDAQGRRVVRGLNDSLRFVGGHYQFPVLSTLRESTMRTVGPSPAGIVRTLLDAIDNHDLDSMDACVADDVHFRFGSADPTDTKADFAATMYPFLRGIAAIRHEVIDIWEAHDGSVIATMDVHYKRLDGHQLTLPSCNVFRVRNGLIHDYRIYMDISL